Protein AF-X1L939-F1 (afdb_monomer)

Structure (mmCIF, N/CA/C/O backbone):
data_AF-X1L939-F1
#
_entry.id   AF-X1L939-F1
#
loop_
_atom_site.group_PDB
_atom_site.id
_atom_site.type_symbol
_atom_site.label_atom_id
_atom_site.label_alt_id
_atom_site.label_comp_id
_atom_site.label_asym_id
_atom_site.label_entity_id
_atom_site.label_seq_id
_atom_site.pdbx_PDB_ins_code
_atom_site.Cartn_x
_atom_site.Cartn_y
_atom_site.Cartn_z
_atom_site.occupancy
_atom_site.B_iso_or_equiv
_atom_site.auth_seq_id
_atom_site.auth_comp_id
_atom_site.auth_asym_id
_atom_site.auth_atom_id
_atom_site.pdbx_PDB_model_num
ATOM 1 N N . MET A 1 1 ? -13.185 -16.225 -47.184 1.00 46.06 1 MET A N 1
ATOM 2 C CA . MET A 1 1 ? -12.384 -14.984 -47.151 1.00 46.06 1 MET A CA 1
ATOM 3 C C . MET A 1 1 ? -13.337 -13.806 -47.237 1.00 46.06 1 MET A C 1
ATOM 5 O O . MET A 1 1 ? -13.955 -13.623 -48.278 1.00 46.06 1 MET A O 1
ATOM 9 N N . PRO A 1 2 ? -13.532 -13.097 -46.120 1.00 34.38 2 PRO A N 1
ATOM 10 C CA . PRO A 1 2 ? -13.404 -11.645 -46.160 1.00 34.38 2 PRO A CA 1
ATOM 11 C C . PRO A 1 2 ? -12.526 -11.130 -45.012 1.00 34.38 2 PRO A C 1
ATOM 13 O O . PRO A 1 2 ? -12.506 -11.681 -43.914 1.00 34.38 2 PRO A O 1
ATOM 16 N N . CYS A 1 3 ? -11.793 -10.064 -45.309 1.00 39.28 3 CYS A N 1
ATOM 17 C CA . CYS A 1 3 ? -11.045 -9.252 -44.362 1.00 39.28 3 CYS A CA 1
ATOM 18 C C . CYS A 1 3 ? -11.788 -7.920 -44.148 1.00 39.28 3 CYS A C 1
ATOM 20 O O . CYS A 1 3 ? -12.572 -7.517 -45.009 1.00 39.28 3 CYS A O 1
ATOM 22 N N . SER A 1 4 ? -11.414 -7.226 -43.067 1.00 37.22 4 SER A N 1
ATOM 23 C CA . SER A 1 4 ? -11.459 -5.771 -42.824 1.00 37.22 4 SER A CA 1
ATOM 24 C C . SER A 1 4 ? -12.522 -5.195 -41.862 1.00 37.22 4 SER A C 1
ATOM 26 O O . SER A 1 4 ? -13.726 -5.282 -42.072 1.00 37.22 4 SER A O 1
ATOM 28 N N . CYS A 1 5 ? -11.986 -4.503 -40.842 1.00 41.38 5 CYS A N 1
ATOM 29 C CA . CYS A 1 5 ? -12.523 -3.292 -40.203 1.00 41.38 5 CYS A CA 1
ATOM 30 C C . CYS A 1 5 ? -13.564 -3.371 -39.064 1.00 41.38 5 CYS A C 1
ATOM 32 O O . CYS A 1 5 ? -14.595 -2.713 -39.128 1.00 41.38 5 CYS A O 1
ATOM 34 N N . THR A 1 6 ? -13.216 -3.982 -37.925 1.00 38.78 6 THR A N 1
ATOM 35 C CA . THR A 1 6 ? -13.860 -3.671 -36.617 1.00 38.78 6 THR A CA 1
ATOM 36 C C . THR A 1 6 ? -12.880 -3.243 -35.514 1.00 38.78 6 THR A C 1
ATOM 38 O O . THR A 1 6 ? -13.199 -3.275 -34.328 1.00 38.78 6 THR A O 1
ATOM 41 N N . GLN A 1 7 ? -11.680 -2.781 -35.882 1.00 44.94 7 GLN A N 1
ATOM 42 C CA . GLN A 1 7 ? -10.651 -2.372 -34.916 1.00 44.94 7 GLN A CA 1
ATOM 43 C C . GLN A 1 7 ? -10.783 -0.973 -34.259 1.00 44.94 7 GLN A C 1
ATOM 45 O O . GLN A 1 7 ? -10.168 -0.811 -33.212 1.00 44.94 7 GLN A O 1
ATOM 50 N N . PRO A 1 8 ? -11.590 0.021 -34.700 1.00 38.66 8 PRO A N 1
ATOM 51 C CA . PRO A 1 8 ? -11.571 1.333 -34.035 1.00 38.66 8 PRO A CA 1
ATOM 52 C C . PRO A 1 8 ? -12.469 1.449 -32.783 1.00 38.66 8 PRO A C 1
ATOM 54 O O . PRO A 1 8 ? -12.414 2.466 -32.090 1.00 38.66 8 PRO A O 1
ATOM 57 N N . GLU A 1 9 ? -13.299 0.447 -32.463 1.00 34.09 9 GLU A N 1
ATOM 58 C CA . GLU A 1 9 ? -14.243 0.529 -31.329 1.00 34.09 9 GLU A CA 1
ATOM 59 C C . GLU A 1 9 ? -13.738 -0.124 -30.032 1.00 34.09 9 GLU A C 1
ATOM 61 O O . GLU A 1 9 ? -14.150 0.284 -28.944 1.00 34.09 9 GLU A O 1
ATOM 66 N N . ARG A 1 10 ? -12.796 -1.075 -30.108 1.00 37.12 10 ARG A N 1
ATOM 67 C CA . ARG A 1 10 ? -12.182 -1.678 -28.908 1.00 37.12 10 ARG A CA 1
ATOM 68 C C . ARG A 1 10 ? -11.178 -0.737 -28.229 1.00 37.12 10 ARG A C 1
ATOM 70 O O . ARG A 1 10 ? -11.141 -0.689 -27.003 1.00 37.12 10 ARG A O 1
ATOM 77 N N . ASP A 1 11 ? -10.493 0.113 -28.994 1.00 38.97 11 ASP A N 1
ATOM 78 C CA . ASP A 1 11 ? -9.502 1.068 -28.471 1.00 38.97 11 ASP A CA 1
ATOM 79 C C . ASP A 1 11 ? -10.115 2.228 -27.669 1.00 38.97 11 ASP A C 1
ATOM 81 O O . ASP A 1 11 ? -9.468 2.802 -26.788 1.00 38.97 11 ASP A O 1
ATOM 85 N N . LYS A 1 12 ? -11.385 2.577 -27.919 1.00 35.94 12 LYS A N 1
ATOM 86 C CA . LYS A 1 12 ? -12.079 3.643 -27.172 1.00 35.94 12 LYS A CA 1
ATOM 87 C C . LYS A 1 12 ? -12.480 3.216 -25.759 1.00 35.94 12 LYS A C 1
ATOM 89 O O . LYS A 1 12 ? -12.484 4.053 -24.861 1.00 35.94 12 LYS A O 1
ATOM 94 N N . LYS A 1 13 ? -12.779 1.928 -25.551 1.00 36.06 13 LYS A N 1
ATOM 95 C CA . LYS A 1 13 ? -13.226 1.387 -24.254 1.00 36.06 13 LYS A CA 1
ATOM 96 C C . LYS A 1 13 ? -12.061 1.084 -23.306 1.00 36.06 13 LYS A C 1
ATOM 98 O O . LYS A 1 13 ? -12.210 1.209 -22.096 1.00 36.06 13 LYS A O 1
ATOM 103 N N . SER A 1 14 ? -10.889 0.756 -23.848 1.00 41.94 14 SER A N 1
ATOM 104 C CA . SER A 1 14 ? -9.657 0.580 -23.065 1.00 41.94 14 SER A CA 1
ATOM 105 C C . SER A 1 14 ? -9.097 1.921 -22.572 1.00 41.94 14 SER A C 1
ATOM 107 O O . SER A 1 14 ? -8.579 2.010 -21.462 1.00 41.94 14 SER A O 1
ATOM 109 N N . ARG A 1 15 ? -9.277 2.996 -23.356 1.00 38.53 15 ARG A N 1
ATOM 110 C CA . ARG A 1 15 ? -8.876 4.367 -22.988 1.00 38.53 15 ARG A CA 1
ATOM 111 C C . ARG A 1 15 ? -9.723 4.989 -21.874 1.00 38.53 15 ARG A C 1
ATOM 113 O O . ARG A 1 15 ? -9.233 5.876 -21.183 1.00 38.53 15 A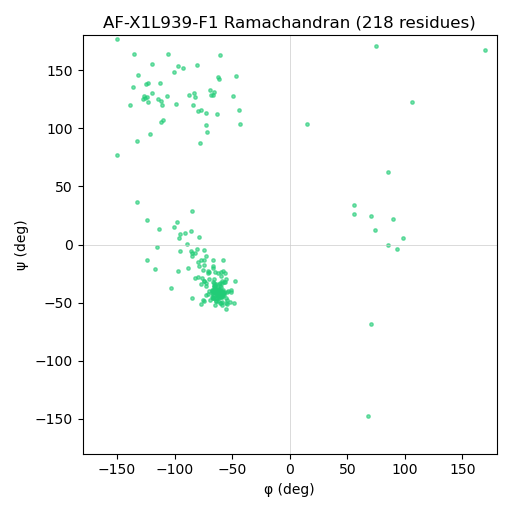RG A O 1
ATOM 120 N N . SER A 1 16 ? -10.961 4.534 -21.665 1.00 34.56 16 SER A N 1
ATOM 121 C CA . SER A 1 16 ? -11.868 5.121 -20.667 1.00 34.56 16 SER A CA 1
ATOM 122 C C . SER A 1 16 ? -11.617 4.659 -19.226 1.00 34.56 16 SER A C 1
ATOM 124 O O . SER A 1 16 ? -12.275 5.156 -18.322 1.00 34.56 16 SER A O 1
ATOM 126 N N . ARG A 1 17 ? -10.677 3.734 -18.979 1.00 40.34 17 ARG A N 1
ATOM 127 C CA . ARG A 1 17 ? -10.285 3.311 -17.615 1.00 40.34 17 ARG A CA 1
ATOM 128 C C . ARG A 1 17 ? -9.056 4.038 -17.057 1.00 40.34 17 ARG A C 1
ATOM 130 O O . ARG A 1 17 ? -8.758 3.890 -15.883 1.00 40.34 17 ARG A O 1
ATOM 137 N N . LEU A 1 18 ? -8.406 4.879 -17.863 1.00 43.16 18 LEU A N 1
ATOM 138 C CA . LEU A 1 18 ? -7.291 5.750 -17.457 1.00 43.16 18 LEU A CA 1
ATOM 139 C C . LEU A 1 18 ? -7.760 7.100 -16.860 1.00 43.16 18 LEU A C 1
ATOM 141 O O . LEU A 1 18 ? -6.964 8.022 -16.711 1.00 43.16 18 LEU A O 1
ATOM 145 N N . GLN A 1 19 ? -9.052 7.251 -16.546 1.00 43.19 19 GLN A N 1
ATOM 146 C CA . GLN A 1 19 ? -9.690 8.522 -16.160 1.00 43.19 19 GLN A CA 1
ATOM 147 C C . GLN A 1 19 ? -9.578 8.902 -14.666 1.00 43.19 19 GLN A C 1
ATOM 149 O O . GLN A 1 19 ? -10.442 9.610 -14.158 1.00 43.19 19 GLN A O 1
ATOM 154 N N . ARG A 1 20 ? -8.534 8.485 -13.942 1.00 46.19 20 ARG A N 1
ATOM 155 C CA . ARG A 1 20 ? -8.393 8.829 -12.511 1.00 46.19 20 ARG A CA 1
ATOM 156 C C . ARG A 1 20 ? -7.016 9.349 -12.090 1.00 46.19 20 ARG A C 1
ATOM 158 O O . ARG A 1 20 ? -6.612 9.121 -10.964 1.00 46.19 20 ARG A O 1
ATOM 165 N N . TYR A 1 21 ? -6.340 10.126 -12.937 1.00 45.47 21 TYR A N 1
ATOM 166 C CA . TYR A 1 21 ? -5.313 11.033 -12.407 1.00 45.47 21 TYR A CA 1
ATOM 167 C C . TYR A 1 21 ? -5.608 12.473 -12.808 1.00 45.47 21 TYR A C 1
ATOM 169 O O . TYR A 1 21 ? -6.011 12.770 -13.937 1.00 45.47 21 TYR A O 1
ATOM 177 N N . SER A 1 22 ? -5.403 13.385 -11.871 1.00 39.94 22 SER A N 1
ATOM 178 C CA . SER A 1 22 ? -5.461 14.819 -12.098 1.00 39.94 22 SER A CA 1
ATOM 179 C C . SER A 1 22 ? -4.233 15.296 -12.883 1.00 39.94 22 SER A C 1
ATOM 181 O O . SER A 1 22 ? -3.148 15.484 -12.348 1.00 39.94 22 SER A O 1
ATOM 183 N N . GLY A 1 23 ? -4.432 15.545 -14.179 1.00 50.28 23 GLY A N 1
ATOM 184 C CA . GLY A 1 23 ? -3.808 16.634 -14.944 1.00 50.28 23 GLY A CA 1
ATOM 185 C C . GLY A 1 23 ? -2.307 16.573 -15.265 1.00 50.28 23 GLY A C 1
ATOM 186 O O . GLY A 1 23 ? -1.954 16.498 -16.438 1.00 50.28 23 GLY A O 1
ATOM 187 N N . LEU A 1 24 ? -1.422 16.688 -14.271 1.00 41.66 24 LEU A N 1
ATOM 188 C CA . LEU A 1 24 ? 0.013 16.970 -14.477 1.00 41.66 24 LEU A CA 1
ATOM 189 C C . LEU A 1 24 ? 0.911 15.733 -14.314 1.00 41.66 24 LEU A C 1
ATOM 191 O O . LEU A 1 24 ? 1.844 15.545 -15.093 1.00 41.66 24 LEU A O 1
ATOM 195 N N . GLU A 1 25 ? 0.590 14.857 -13.367 1.00 54.66 25 GLU A N 1
ATOM 196 C CA . GLU A 1 25 ? 1.369 13.650 -13.056 1.00 54.66 25 GLU A CA 1
ATOM 197 C C . GLU A 1 25 ? 1.211 12.564 -14.133 1.00 54.66 25 GLU A C 1
ATOM 199 O O . GLU A 1 25 ? 2.183 11.947 -14.569 1.00 54.66 25 GLU A O 1
ATOM 204 N N . LEU A 1 26 ? 0.006 12.457 -14.709 1.00 61.91 26 LEU A N 1
ATOM 205 C CA . LEU A 1 26 ? -0.299 11.601 -15.864 1.00 61.91 26 LEU A CA 1
ATOM 206 C C . LEU A 1 26 ? 0.623 11.861 -17.058 1.00 61.91 26 LEU A C 1
ATOM 208 O O . LEU A 1 26 ? 1.011 10.924 -17.749 1.00 61.91 26 LEU A O 1
ATOM 212 N N . GLU A 1 27 ? 0.936 13.122 -17.356 1.00 63.66 27 GLU A N 1
ATOM 213 C CA . GLU A 1 27 ? 1.714 13.472 -18.549 1.00 63.66 27 GLU A CA 1
ATOM 214 C C . GLU A 1 27 ? 3.205 13.165 -18.391 1.00 63.66 27 GLU A C 1
ATOM 216 O O . GLU A 1 27 ? 3.876 12.857 -19.380 1.00 63.66 27 GLU A O 1
ATOM 221 N N . LEU A 1 28 ? 3.725 13.215 -17.162 1.00 69.50 28 LEU A N 1
ATOM 222 C CA . LEU A 1 28 ? 5.089 12.791 -16.855 1.00 69.50 28 LEU A CA 1
ATOM 223 C C . LEU A 1 28 ? 5.189 11.264 -16.859 1.00 69.50 28 LEU A C 1
ATOM 225 O O . LEU A 1 28 ? 6.035 10.718 -17.569 1.00 69.50 28 LEU A O 1
ATOM 229 N N . LEU A 1 29 ? 4.271 10.577 -16.171 1.00 77.31 29 LEU A N 1
ATOM 230 C CA . LEU A 1 29 ? 4.231 9.113 -16.115 1.00 77.31 29 LEU A CA 1
ATOM 231 C C . LEU A 1 29 ? 4.065 8.489 -17.509 1.00 77.31 29 LEU A C 1
ATOM 233 O O . LEU A 1 29 ? 4.764 7.535 -17.840 1.00 77.31 29 LEU A O 1
ATOM 237 N N . LYS A 1 30 ? 3.237 9.068 -18.392 1.00 80.31 30 LYS A N 1
ATOM 238 C CA . LYS A 1 30 ? 3.085 8.614 -19.795 1.00 80.31 30 LYS A CA 1
ATOM 239 C C . LYS A 1 30 ? 4.376 8.664 -20.609 1.00 80.31 30 LYS A C 1
ATOM 241 O O . LYS A 1 30 ? 4.505 7.947 -21.602 1.00 80.31 30 LYS A O 1
ATOM 246 N N . LYS A 1 31 ? 5.301 9.558 -20.254 1.00 86.31 31 LYS A N 1
ATOM 247 C CA . LYS A 1 31 ? 6.566 9.730 -20.974 1.00 86.31 31 LYS A CA 1
ATOM 248 C C . LYS A 1 31 ? 7.658 8.815 -20.440 1.00 86.31 31 LYS A C 1
ATOM 250 O O . LYS A 1 31 ? 8.613 8.581 -21.170 1.00 86.31 31 LYS A O 1
ATOM 255 N N . MET A 1 32 ? 7.543 8.294 -19.222 1.00 91.00 32 MET A N 1
ATOM 256 C CA . MET A 1 32 ? 8.542 7.405 -18.625 1.00 91.00 32 MET A CA 1
ATOM 257 C C . MET A 1 32 ? 8.494 6.022 -19.284 1.00 91.00 32 MET A C 1
ATOM 259 O O . MET A 1 32 ? 7.517 5.287 -19.173 1.00 91.00 32 MET A O 1
ATOM 263 N N . ALA A 1 33 ? 9.548 5.658 -20.005 1.00 91.94 33 ALA A N 1
ATOM 264 C CA . ALA A 1 33 ? 9.650 4.396 -20.727 1.00 91.94 33 ALA A CA 1
ATOM 265 C C . ALA A 1 33 ? 11.022 3.756 -20.497 1.00 91.94 33 ALA A C 1
ATOM 267 O O . ALA A 1 33 ? 11.973 4.420 -20.088 1.00 91.94 33 ALA A O 1
ATOM 268 N N . PHE A 1 34 ? 11.155 2.467 -20.805 1.00 93.62 34 PHE A N 1
ATOM 269 C CA . PHE A 1 34 ? 12.455 1.797 -20.736 1.00 93.62 34 PHE A CA 1
ATOM 270 C C . PHE A 1 34 ? 13.500 2.482 -21.635 1.00 93.62 34 PHE A C 1
ATOM 272 O O . PHE A 1 34 ? 14.631 2.696 -21.209 1.00 93.62 34 PHE A O 1
ATOM 279 N N . ASP A 1 35 ? 13.093 2.935 -22.824 1.00 90.00 35 ASP A N 1
ATOM 280 C CA . ASP A 1 35 ? 13.989 3.544 -23.818 1.00 90.00 35 ASP A CA 1
ATOM 281 C C . ASP A 1 35 ? 14.615 4.875 -23.371 1.00 90.00 35 ASP A C 1
ATOM 283 O O . ASP A 1 35 ? 15.667 5.260 -23.879 1.00 90.00 35 ASP A O 1
ATOM 287 N N . ASN A 1 36 ? 13.980 5.591 -22.438 1.00 90.25 36 ASN A N 1
ATOM 288 C CA . ASN A 1 36 ? 14.475 6.869 -21.919 1.00 90.25 36 ASN A CA 1
ATOM 289 C C . ASN A 1 36 ? 14.892 6.808 -20.444 1.00 90.25 36 ASN A C 1
ATOM 291 O O . ASN A 1 36 ? 15.110 7.850 -19.826 1.00 90.25 36 ASN A O 1
ATOM 295 N N . PHE A 1 37 ? 15.027 5.603 -19.886 1.00 87.62 37 PHE A N 1
ATOM 296 C CA . PHE A 1 37 ? 15.610 5.410 -18.568 1.00 87.62 37 PHE A CA 1
ATOM 297 C C . PHE A 1 37 ? 17.139 5.476 -18.654 1.00 87.62 37 PHE A C 1
ATOM 299 O O . PHE A 1 37 ? 17.783 4.613 -19.258 1.00 87.62 37 PHE A O 1
ATOM 306 N N . ASP A 1 38 ? 17.740 6.489 -18.029 1.00 81.62 38 ASP A N 1
ATOM 307 C CA . ASP A 1 38 ? 19.196 6.590 -17.941 1.00 81.62 38 ASP A CA 1
ATOM 308 C C . ASP A 1 38 ? 19.745 5.649 -16.859 1.00 81.62 38 ASP A C 1
ATOM 310 O O . ASP A 1 38 ? 19.936 6.028 -15.702 1.00 81.62 38 ASP A O 1
ATOM 314 N N . TRP A 1 39 ? 20.019 4.406 -17.254 1.00 72.81 39 TRP A N 1
ATOM 315 C CA . TRP A 1 39 ? 20.731 3.430 -16.425 1.00 72.81 39 TRP A CA 1
ATOM 316 C C . TRP A 1 39 ? 22.259 3.593 -16.477 1.00 72.81 39 TRP A C 1
ATOM 318 O O . TRP A 1 39 ? 22.976 2.934 -15.727 1.00 72.81 39 TRP A O 1
ATOM 328 N N . LYS A 1 40 ? 22.786 4.463 -17.351 1.00 67.25 40 LYS A N 1
ATOM 329 C CA . LYS A 1 40 ? 24.228 4.645 -17.585 1.00 67.25 40 LYS A CA 1
ATOM 330 C C . LYS A 1 40 ? 24.813 5.829 -16.820 1.00 67.25 40 LYS A C 1
ATOM 332 O O . LYS A 1 40 ? 25.902 6.278 -17.179 1.00 67.25 40 LYS A O 1
ATOM 337 N N . ARG A 1 41 ? 24.137 6.316 -15.771 1.00 69.31 41 ARG A N 1
ATOM 338 C CA . ARG A 1 41 ? 24.557 7.468 -14.953 1.00 69.31 41 ARG A CA 1
ATOM 339 C C . ARG A 1 41 ? 26.056 7.406 -14.641 1.00 69.31 41 ARG A C 1
ATOM 341 O O . ARG A 1 41 ? 26.510 6.625 -13.806 1.00 69.31 41 ARG A O 1
ATOM 348 N N . VAL A 1 42 ? 26.829 8.234 -15.345 1.00 60.84 42 VAL A N 1
ATOM 349 C CA . VAL A 1 42 ? 28.301 8.142 -15.384 1.00 60.84 42 VAL A CA 1
ATOM 350 C C . VAL A 1 42 ? 28.930 8.572 -14.052 1.00 60.84 42 VAL A C 1
ATOM 352 O O . VAL A 1 42 ? 30.022 8.126 -13.716 1.00 60.84 42 VAL A O 1
ATOM 355 N N . ASN A 1 43 ? 28.203 9.369 -13.264 1.00 68.94 43 ASN A N 1
ATOM 356 C CA . ASN A 1 43 ? 28.670 9.972 -12.014 1.00 68.94 43 ASN A CA 1
ATOM 357 C C . ASN A 1 43 ? 28.388 9.132 -10.754 1.00 68.94 43 ASN A C 1
ATOM 359 O O . ASN A 1 43 ? 28.560 9.640 -9.650 1.00 68.94 43 ASN A O 1
ATOM 363 N N . LEU A 1 44 ? 27.942 7.878 -10.889 1.00 74.75 44 LEU A N 1
ATOM 364 C CA . LEU A 1 44 ? 27.669 7.005 -9.743 1.00 74.75 44 LEU A CA 1
ATOM 365 C C . LEU A 1 44 ? 28.809 5.999 -9.487 1.00 74.75 44 LEU A C 1
ATOM 367 O O . LEU A 1 44 ? 29.438 5.521 -10.441 1.00 74.75 44 LEU A O 1
ATOM 371 N N . PRO A 1 45 ? 29.050 5.618 -8.217 1.00 79.56 45 PRO A N 1
ATOM 372 C CA . PRO A 1 45 ? 29.904 4.495 -7.849 1.00 79.56 45 PRO A CA 1
ATOM 373 C C . PRO A 1 45 ? 29.612 3.230 -8.680 1.00 79.56 45 PRO A C 1
ATOM 375 O O . PRO A 1 45 ? 28.454 2.971 -9.018 1.00 79.56 45 PRO A O 1
ATOM 378 N N . PRO A 1 46 ? 30.628 2.406 -9.011 1.00 80.12 46 PRO A N 1
ATOM 379 C CA . PRO A 1 46 ? 30.451 1.188 -9.809 1.00 80.12 46 PRO A CA 1
ATOM 380 C C . PRO A 1 46 ? 29.348 0.249 -9.302 1.00 80.12 46 PRO A C 1
ATOM 382 O O . PRO A 1 46 ? 28.570 -0.249 -10.108 1.00 80.12 46 PRO A O 1
ATOM 385 N N . GLU A 1 47 ? 29.241 0.070 -7.987 1.00 80.94 47 GLU A N 1
ATOM 386 C CA . GLU A 1 47 ? 28.222 -0.771 -7.349 1.00 80.94 47 GLU A CA 1
ATOM 387 C C . GLU A 1 47 ? 26.799 -0.244 -7.585 1.00 80.94 47 GLU A C 1
ATOM 389 O O . GLU A 1 47 ? 25.917 -0.984 -8.012 1.00 80.94 47 GLU A O 1
ATOM 394 N N . GLN A 1 48 ? 26.584 1.064 -7.417 1.00 78.44 48 GLN A N 1
ATOM 395 C CA . GLN A 1 48 ? 25.285 1.690 -7.674 1.00 78.44 48 GLN A CA 1
ATOM 396 C C . GLN A 1 48 ? 24.886 1.600 -9.153 1.00 78.44 48 GLN A C 1
ATOM 398 O O . GLN A 1 48 ? 23.708 1.433 -9.465 1.00 78.44 48 GLN A O 1
ATOM 403 N N . ARG A 1 49 ? 25.856 1.666 -10.075 1.00 80.50 49 ARG A N 1
ATOM 404 C CA . ARG A 1 49 ? 25.594 1.488 -11.513 1.00 80.50 49 ARG A CA 1
ATOM 405 C C . ARG A 1 49 ? 25.147 0.068 -11.846 1.00 80.50 49 ARG A C 1
ATOM 407 O O . ARG A 1 49 ? 24.208 -0.088 -12.624 1.00 80.50 49 ARG A O 1
ATOM 414 N N . GLU A 1 50 ? 25.781 -0.948 -11.262 1.00 84.62 50 GLU A N 1
ATOM 415 C CA . GLU A 1 50 ? 25.354 -2.336 -11.477 1.00 84.62 50 GLU A CA 1
ATOM 416 C C . GLU A 1 50 ? 23.971 -2.586 -10.862 1.00 84.62 50 GLU A C 1
ATOM 418 O O . GLU A 1 50 ? 23.121 -3.179 -11.520 1.00 84.62 50 GLU A O 1
ATOM 423 N N . ASN A 1 51 ? 23.686 -2.024 -9.681 1.00 86.19 51 ASN A N 1
ATOM 424 C CA . ASN A 1 51 ? 22.361 -2.110 -9.058 1.00 86.19 51 ASN A CA 1
ATOM 425 C C . ASN A 1 51 ? 21.257 -1.495 -9.935 1.00 86.19 51 ASN A C 1
ATOM 427 O O . ASN A 1 51 ? 20.203 -2.101 -10.111 1.00 86.19 51 ASN A O 1
ATOM 431 N N . ILE A 1 52 ? 21.488 -0.317 -10.528 1.00 87.38 52 ILE A N 1
ATOM 432 C CA . ILE A 1 52 ? 20.513 0.334 -11.424 1.00 87.38 52 ILE A CA 1
ATOM 433 C C . ILE A 1 52 ? 20.297 -0.485 -12.700 1.00 87.38 52 ILE A C 1
ATOM 435 O O . ILE A 1 52 ? 19.168 -0.621 -13.175 1.00 87.38 52 ILE A O 1
ATOM 439 N N . LYS A 1 53 ? 21.372 -1.037 -13.263 1.00 88.25 53 LYS A N 1
ATOM 440 C CA . LYS A 1 53 ? 21.309 -1.895 -14.448 1.00 88.25 53 LYS A CA 1
ATOM 441 C C . LYS A 1 53 ? 20.531 -3.182 -14.167 1.00 88.25 53 LYS A C 1
ATOM 443 O O . LYS A 1 53 ? 19.715 -3.586 -14.995 1.00 88.25 53 LYS A O 1
ATOM 448 N N . GLU A 1 54 ? 20.739 -3.794 -13.005 1.00 90.75 54 GLU A N 1
ATOM 449 C CA . GLU A 1 54 ? 20.015 -5.000 -12.612 1.00 90.75 54 GLU A CA 1
ATOM 450 C C . GLU A 1 54 ? 18.543 -4.695 -12.308 1.00 90.75 54 GLU A C 1
ATOM 452 O O . GLU A 1 54 ? 17.664 -5.414 -12.779 1.00 90.75 54 GLU A O 1
ATOM 457 N N . ALA A 1 55 ? 18.244 -3.568 -11.649 1.00 92.50 55 ALA A N 1
ATOM 458 C CA . ALA A 1 55 ? 16.874 -3.090 -11.459 1.00 92.50 55 ALA A CA 1
ATOM 459 C C . ALA A 1 55 ? 16.153 -2.857 -12.798 1.00 92.50 55 ALA A C 1
ATOM 461 O O . ALA A 1 55 ? 15.014 -3.289 -12.966 1.00 92.50 55 ALA A O 1
ATOM 462 N N . TYR A 1 56 ? 16.824 -2.240 -13.778 1.00 93.88 56 TYR A N 1
ATOM 463 C CA . TYR A 1 56 ? 16.295 -2.075 -15.135 1.00 93.88 56 TYR A CA 1
ATOM 464 C C . TYR A 1 56 ? 16.002 -3.425 -15.803 1.00 93.88 56 TYR A C 1
ATOM 466 O O . TYR A 1 56 ? 14.938 -3.605 -16.396 1.00 93.88 56 TYR A O 1
ATOM 474 N N . ARG A 1 57 ? 16.930 -4.386 -15.701 1.00 94.25 57 ARG A N 1
ATOM 475 C CA . ARG A 1 57 ? 16.762 -5.724 -16.281 1.00 94.25 57 ARG A CA 1
ATOM 476 C C . ARG A 1 57 ? 15.569 -6.451 -15.664 1.00 94.25 57 ARG A C 1
ATOM 478 O O . ARG A 1 57 ? 14.721 -6.940 -16.403 1.00 94.25 57 ARG A O 1
ATOM 485 N N . LEU A 1 58 ? 15.481 -6.467 -14.334 1.00 95.69 58 LEU A N 1
ATOM 486 C CA . LEU A 1 58 ? 14.372 -7.074 -13.596 1.00 95.69 58 LEU A CA 1
ATOM 487 C C . LEU A 1 58 ? 13.034 -6.421 -13.948 1.00 95.69 58 LEU A C 1
ATOM 489 O O . LEU A 1 58 ? 12.058 -7.127 -14.183 1.00 95.69 58 LEU A O 1
ATOM 493 N N . ALA A 1 59 ? 12.997 -5.092 -14.051 1.00 96.25 59 ALA A N 1
ATOM 494 C CA . ALA A 1 59 ? 11.807 -4.353 -14.456 1.00 96.25 59 ALA A CA 1
ATOM 495 C C . ALA A 1 59 ? 11.344 -4.736 -15.870 1.00 96.25 59 ALA A C 1
ATOM 497 O O . ALA A 1 59 ? 10.161 -4.983 -16.093 1.00 96.25 59 ALA A O 1
ATOM 498 N N . LEU A 1 60 ? 12.274 -4.816 -16.826 1.00 95.88 60 LEU A N 1
ATOM 499 C CA . LEU A 1 60 ? 11.964 -5.181 -18.206 1.00 95.88 60 LEU A CA 1
ATOM 500 C C . LEU A 1 60 ? 11.504 -6.640 -18.327 1.00 95.88 60 LEU A C 1
ATOM 502 O O . LEU A 1 60 ? 10.570 -6.932 -19.074 1.00 95.88 60 LEU A O 1
ATOM 506 N N . ASP A 1 61 ? 12.154 -7.555 -17.611 1.00 96.62 61 ASP A N 1
ATOM 507 C CA . ASP A 1 61 ? 11.781 -8.970 -17.597 1.00 96.62 61 ASP A CA 1
ATOM 508 C C . ASP A 1 61 ? 10.402 -9.166 -16.943 1.00 96.62 61 ASP A C 1
ATOM 510 O O . ASP A 1 61 ? 9.566 -9.890 -17.487 1.00 96.62 61 ASP A O 1
ATOM 514 N N . PHE A 1 62 ? 10.114 -8.444 -15.855 1.00 97.38 62 P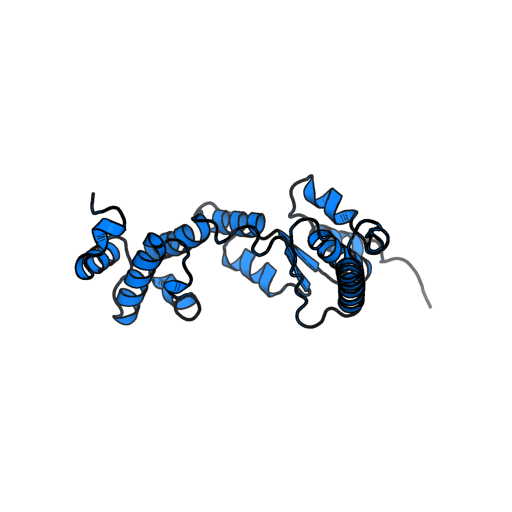HE A N 1
ATOM 515 C CA . PHE A 1 62 ? 8.793 -8.424 -15.226 1.00 97.38 62 PHE A CA 1
ATOM 516 C C . PHE A 1 62 ? 7.718 -7.850 -16.157 1.00 97.38 62 PHE A C 1
ATOM 518 O O . PHE A 1 62 ? 6.656 -8.443 -16.296 1.00 97.38 62 PHE A O 1
ATOM 525 N N . ALA A 1 63 ? 7.986 -6.746 -16.862 1.00 96.19 63 ALA A N 1
ATOM 526 C CA . ALA A 1 63 ? 7.016 -6.139 -17.778 1.00 96.19 63 ALA A CA 1
ATOM 527 C C . ALA A 1 63 ? 6.593 -7.077 -18.926 1.00 96.19 63 ALA A C 1
ATOM 529 O O . ALA A 1 63 ? 5.442 -7.045 -19.362 1.00 96.19 63 ALA A O 1
ATOM 530 N N . LYS A 1 64 ? 7.507 -7.937 -19.400 1.00 95.94 64 LYS A N 1
ATOM 531 C CA . LYS A 1 64 ? 7.223 -8.958 -20.427 1.00 95.94 64 LYS A CA 1
ATOM 532 C C . LYS A 1 64 ? 6.325 -10.086 -19.921 1.00 95.94 64 LYS A C 1
ATOM 534 O O . LYS A 1 64 ? 5.624 -10.704 -20.717 1.00 95.94 64 LYS A O 1
ATOM 539 N N . SER A 1 65 ? 6.382 -10.392 -18.627 1.00 94.81 65 SER A N 1
ATOM 540 C CA . SER A 1 65 ? 5.619 -11.474 -18.003 1.00 94.81 65 SER A CA 1
ATOM 541 C C . SER A 1 65 ? 5.306 -11.123 -16.542 1.00 94.81 65 SER A C 1
ATOM 543 O O . SER A 1 65 ? 5.958 -11.660 -15.640 1.00 94.81 65 SER A O 1
ATOM 545 N N . PRO A 1 66 ? 4.322 -10.237 -16.291 1.00 92.75 66 PRO A N 1
ATOM 546 C CA . PRO A 1 66 ? 4.030 -9.728 -1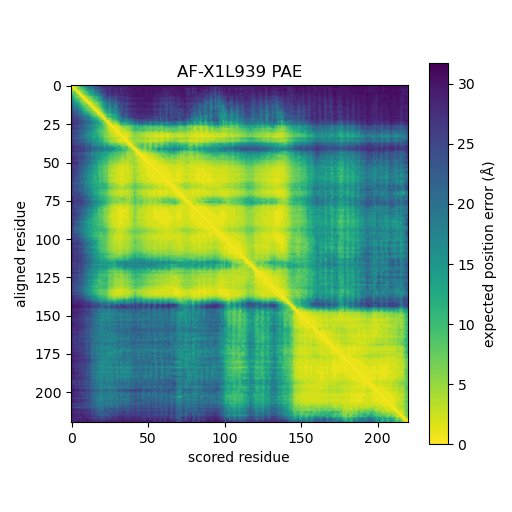4.954 1.00 92.75 66 PRO A CA 1
ATOM 547 C C . PRO A 1 66 ? 3.389 -10.832 -14.114 1.00 92.75 66 PRO A C 1
ATOM 549 O O . PRO A 1 66 ? 2.200 -11.122 -14.228 1.00 92.75 66 PRO A O 1
ATOM 552 N N . GLN A 1 67 ? 4.212 -11.505 -13.316 1.00 88.94 67 GLN A N 1
ATOM 553 C CA . GLN A 1 67 ? 3.819 -12.612 -12.453 1.00 88.94 67 GLN A CA 1
ATOM 554 C C . GLN A 1 67 ? 4.471 -12.436 -11.085 1.00 88.94 67 GLN A C 1
ATOM 556 O O . GLN A 1 67 ? 5.665 -12.153 -10.988 1.00 88.94 67 GLN A O 1
ATOM 561 N N . GLY A 1 68 ? 3.688 -12.643 -10.027 1.00 91.31 68 GLY A N 1
ATOM 562 C CA . GLY A 1 68 ? 4.153 -12.455 -8.656 1.00 91.31 68 GLY A CA 1
ATOM 563 C C . GLY A 1 68 ? 4.443 -10.989 -8.321 1.00 91.31 68 GLY A C 1
ATOM 564 O O . GLY A 1 68 ? 3.776 -10.084 -8.816 1.00 91.31 68 GLY A O 1
ATOM 565 N N . TRP A 1 69 ? 5.430 -10.775 -7.451 1.00 93.31 69 TRP A N 1
ATOM 566 C CA . TRP A 1 69 ? 5.760 -9.468 -6.883 1.00 93.31 69 TRP A CA 1
ATOM 567 C C . TRP A 1 69 ? 7.120 -8.978 -7.379 1.00 93.31 69 TRP A C 1
ATOM 569 O O . TRP A 1 69 ? 8.084 -9.743 -7.416 1.00 93.31 69 TRP A O 1
ATOM 579 N N . LEU A 1 70 ? 7.205 -7.684 -7.683 1.00 93.00 70 LEU A N 1
ATOM 580 C CA . LEU A 1 70 ? 8.457 -6.961 -7.881 1.00 93.00 70 LEU A CA 1
ATOM 581 C C . LEU A 1 70 ? 8.447 -5.734 -6.971 1.00 93.00 70 LEU A C 1
ATOM 583 O O . LEU A 1 70 ? 7.501 -4.953 -6.997 1.00 93.00 70 LEU A O 1
ATOM 587 N N . VAL A 1 71 ? 9.499 -5.573 -6.172 1.00 92.00 71 VAL A N 1
ATOM 588 C CA . VAL A 1 71 ? 9.626 -4.471 -5.213 1.00 92.00 71 VAL A CA 1
ATOM 589 C C . VAL A 1 71 ? 10.916 -3.714 -5.500 1.00 92.00 71 VAL A C 1
ATOM 591 O O . VAL A 1 71 ? 11.990 -4.314 -5.553 1.00 92.00 71 VAL A O 1
ATOM 594 N N . PHE A 1 72 ? 10.816 -2.395 -5.669 1.00 88.94 72 PHE A N 1
ATOM 595 C CA . PHE A 1 72 ? 11.974 -1.510 -5.771 1.00 88.94 72 PHE A CA 1
ATOM 596 C C . PHE A 1 72 ? 12.245 -0.850 -4.420 1.00 88.94 72 PHE A C 1
ATOM 598 O O . PHE A 1 72 ? 11.404 -0.122 -3.904 1.00 88.94 72 PHE A O 1
ATOM 605 N N . ILE A 1 73 ? 13.441 -1.066 -3.872 1.00 85.06 73 ILE A N 1
ATOM 606 C CA . ILE A 1 73 ? 13.894 -0.452 -2.618 1.00 85.06 73 ILE A CA 1
ATOM 607 C C . ILE A 1 73 ? 15.137 0.380 -2.922 1.00 85.06 73 ILE A C 1
ATOM 609 O O . ILE A 1 73 ? 16.066 -0.094 -3.573 1.00 85.06 73 ILE A O 1
ATOM 613 N N . GLY A 1 74 ? 15.150 1.629 -2.469 1.00 81.38 74 GLY A N 1
ATOM 614 C CA . GLY A 1 74 ? 16.282 2.532 -2.653 1.00 81.38 74 GLY A CA 1
ATOM 615 C C . GLY A 1 74 ? 15.938 3.963 -2.269 1.00 81.38 74 GLY A C 1
ATOM 616 O O . GLY A 1 74 ? 14.765 4.305 -2.104 1.00 81.38 74 GLY A O 1
ATOM 617 N N . GLU A 1 75 ? 16.958 4.806 -2.159 1.00 78.69 75 GLU A N 1
ATOM 618 C CA . GLU A 1 75 ? 16.812 6.228 -1.842 1.00 78.69 75 GLU A CA 1
ATOM 619 C C . GLU A 1 75 ? 15.970 6.974 -2.899 1.00 78.69 75 GLU A C 1
ATOM 621 O O . GLU A 1 75 ? 15.706 6.493 -4.016 1.00 78.69 75 GLU A O 1
ATOM 626 N N . THR A 1 76 ? 15.479 8.158 -2.544 1.00 76.88 76 THR A N 1
ATOM 627 C CA . THR A 1 76 ? 14.764 9.035 -3.477 1.00 76.88 76 THR A CA 1
ATOM 628 C C . THR A 1 76 ? 15.691 9.431 -4.638 1.00 76.88 76 THR A C 1
ATOM 630 O O . THR A 1 76 ? 16.895 9.614 -4.473 1.00 76.88 76 THR A O 1
ATOM 633 N N . GLY A 1 77 ? 15.153 9.517 -5.859 1.00 75.00 77 GLY A N 1
ATOM 634 C CA . GLY A 1 77 ? 15.934 9.886 -7.052 1.00 75.00 77 GLY A CA 1
ATOM 635 C C . GLY A 1 77 ? 16.678 8.738 -7.764 1.00 75.00 77 GLY A C 1
ATOM 636 O O . GLY A 1 77 ? 17.284 8.962 -8.820 1.00 75.00 77 GLY A O 1
ATOM 637 N N . CYS A 1 78 ? 16.583 7.495 -7.275 1.00 79.31 78 CYS A N 1
ATOM 638 C CA . CYS A 1 78 ? 17.136 6.305 -7.948 1.00 79.31 78 CYS A CA 1
ATOM 639 C C . CYS A 1 78 ? 16.328 5.830 -9.174 1.00 79.31 78 CYS A C 1
ATOM 641 O O . CYS A 1 78 ? 16.766 4.925 -9.878 1.00 79.31 78 CYS A O 1
ATOM 643 N N . GLY A 1 79 ? 15.172 6.446 -9.460 1.00 87.25 79 GLY A N 1
ATOM 644 C CA . GLY A 1 79 ? 14.355 6.133 -10.639 1.00 87.25 79 GLY A CA 1
ATOM 645 C C . GLY A 1 79 ? 13.310 5.029 -10.440 1.00 87.25 79 GLY A C 1
ATOM 646 O O . GLY A 1 79 ? 12.869 4.447 -11.425 1.00 87.25 79 GLY A O 1
ATOM 647 N N . LYS A 1 80 ? 12.899 4.761 -9.191 1.00 90.56 80 LYS A N 1
ATOM 648 C CA . LYS A 1 80 ? 11.861 3.773 -8.838 1.00 90.56 80 LYS A CA 1
ATOM 649 C C . LYS A 1 80 ? 10.542 4.044 -9.578 1.00 90.56 80 LYS A C 1
ATOM 651 O O . LYS A 1 80 ? 10.120 3.209 -10.372 1.00 90.56 80 LYS A O 1
ATOM 656 N N . THR A 1 81 ? 10.001 5.256 -9.433 1.00 90.38 81 THR A N 1
ATOM 657 C CA . THR A 1 81 ? 8.812 5.750 -10.149 1.00 90.38 81 THR A CA 1
ATOM 658 C C . THR A 1 81 ? 8.944 5.620 -11.663 1.00 90.38 81 THR A C 1
ATOM 660 O O . THR A 1 81 ? 8.013 5.199 -12.343 1.00 90.38 81 THR A O 1
ATOM 663 N N . HIS A 1 82 ? 10.130 5.902 -12.219 1.00 92.25 82 HIS A N 1
ATOM 664 C CA . HIS A 1 82 ? 10.359 5.744 -13.658 1.00 92.25 82 HIS A CA 1
ATOM 665 C C . HIS A 1 82 ? 10.245 4.282 -14.076 1.00 92.25 82 HIS A C 1
ATOM 667 O O . HIS A 1 82 ? 9.548 3.990 -15.043 1.00 92.25 82 HIS A O 1
ATOM 673 N N . LEU A 1 83 ? 10.909 3.359 -13.374 1.00 93.69 83 LEU A N 1
ATOM 674 C CA . LEU A 1 83 ? 10.825 1.931 -13.688 1.00 93.69 83 LEU A CA 1
ATOM 675 C C . LEU A 1 83 ? 9.392 1.406 -13.526 1.00 93.69 83 LEU A C 1
ATOM 677 O O . LEU A 1 83 ? 8.918 0.681 -14.398 1.00 93.69 83 LEU A O 1
ATOM 681 N N . ALA A 1 84 ? 8.682 1.826 -12.478 1.00 93.56 84 ALA A N 1
ATOM 682 C CA . ALA A 1 84 ? 7.273 1.507 -12.269 1.00 93.56 84 ALA A CA 1
ATOM 683 C C . ALA A 1 84 ? 6.399 1.999 -13.441 1.00 93.56 84 ALA A C 1
ATOM 685 O O . ALA A 1 84 ? 5.652 1.224 -14.042 1.00 93.56 84 ALA A O 1
ATOM 686 N N . ALA A 1 85 ? 6.549 3.262 -13.845 1.00 93.44 85 ALA A N 1
ATOM 687 C CA . ALA A 1 85 ? 5.826 3.837 -14.977 1.00 93.44 85 ALA A CA 1
ATOM 688 C C . ALA A 1 85 ? 6.209 3.180 -16.315 1.00 93.44 85 ALA A C 1
ATOM 690 O O . ALA A 1 85 ? 5.353 2.959 -17.171 1.00 93.44 85 ALA A O 1
ATOM 691 N N . ALA A 1 86 ? 7.477 2.803 -16.494 1.00 95.00 86 ALA A N 1
ATOM 692 C CA . ALA A 1 86 ? 7.951 2.098 -17.680 1.00 95.00 86 ALA A CA 1
ATOM 693 C C . ALA A 1 86 ? 7.326 0.700 -17.806 1.00 95.00 86 ALA A C 1
ATOM 695 O O . ALA A 1 86 ? 6.909 0.333 -18.908 1.00 95.00 86 ALA A O 1
ATOM 696 N N . ILE A 1 87 ? 7.196 -0.041 -16.697 1.00 95.44 87 ILE A N 1
ATOM 697 C CA . ILE A 1 87 ? 6.450 -1.308 -16.644 1.00 95.44 87 ILE A CA 1
ATOM 698 C C . ILE A 1 87 ? 4.995 -1.063 -17.052 1.00 95.44 87 ILE A C 1
ATOM 700 O O . ILE A 1 87 ? 4.502 -1.719 -17.970 1.00 95.44 87 ILE A O 1
ATOM 704 N N . ALA A 1 88 ? 4.331 -0.083 -16.429 1.00 93.75 88 ALA A N 1
ATOM 705 C CA . ALA A 1 88 ? 2.938 0.245 -16.723 1.00 93.75 88 ALA A CA 1
ATOM 706 C C . ALA A 1 88 ? 2.726 0.538 -18.214 1.00 93.75 88 ALA A C 1
ATOM 708 O O . ALA A 1 88 ? 1.868 -0.057 -18.865 1.00 93.75 88 ALA A O 1
ATOM 709 N N . ASN A 1 89 ? 3.556 1.417 -18.776 1.00 93.06 89 ASN A N 1
ATOM 710 C CA . ASN A 1 89 ? 3.482 1.822 -20.173 1.00 93.06 89 ASN A CA 1
ATOM 711 C C . ASN A 1 89 ? 3.795 0.671 -21.135 1.00 93.06 89 ASN A C 1
ATOM 713 O O . ASN A 1 89 ? 3.191 0.600 -22.204 1.00 93.06 89 ASN A O 1
ATOM 717 N N . TYR A 1 90 ? 4.720 -0.225 -20.783 1.00 94.88 90 TYR A N 1
ATOM 718 C CA . TYR A 1 90 ? 5.001 -1.423 -21.572 1.00 94.88 90 TYR A CA 1
ATOM 719 C C . TYR A 1 90 ? 3.786 -2.361 -21.599 1.00 94.88 90 TYR A C 1
ATOM 721 O O . TYR A 1 90 ? 3.294 -2.696 -22.673 1.00 94.88 90 TYR A O 1
ATOM 729 N N . CYS A 1 91 ? 3.237 -2.711 -20.434 1.00 91.69 91 CYS A N 1
ATOM 730 C CA . CYS A 1 91 ? 2.079 -3.600 -20.336 1.00 91.69 91 CYS A CA 1
ATOM 731 C C . CYS A 1 91 ? 0.837 -3.011 -21.031 1.00 91.69 91 CYS A C 1
ATOM 733 O O . CYS A 1 91 ? 0.155 -3.719 -21.772 1.00 91.69 91 CYS A O 1
ATOM 735 N N . LEU A 1 92 ? 0.584 -1.704 -20.880 1.00 89.19 92 LEU A N 1
ATOM 736 C CA . LEU A 1 92 ? -0.508 -1.016 -21.577 1.00 89.19 92 LEU A CA 1
ATOM 737 C C . LEU A 1 92 ? -0.352 -1.066 -23.106 1.00 89.19 92 LEU A C 1
ATOM 739 O O . LEU A 1 92 ? -1.351 -1.228 -23.810 1.00 89.19 92 LEU A O 1
ATOM 743 N N . LYS A 1 93 ? 0.877 -0.949 -23.633 1.00 90.62 93 LYS A N 1
ATOM 744 C CA . LYS A 1 93 ? 1.157 -1.091 -25.076 1.00 90.62 93 LYS A CA 1
ATOM 745 C C . LYS A 1 93 ? 0.887 -2.508 -25.584 1.00 90.62 93 LYS A C 1
ATOM 747 O O . LYS A 1 93 ? 0.365 -2.653 -26.684 1.00 90.62 93 LYS A O 1
ATOM 752 N N . GLU A 1 94 ? 1.157 -3.522 -24.766 1.00 91.38 94 GLU A N 1
ATOM 753 C CA . GLU A 1 94 ? 0.842 -4.932 -25.047 1.00 91.38 94 GLU A CA 1
ATOM 754 C C . GLU A 1 94 ? -0.645 -5.283 -24.808 1.00 91.38 94 GLU A C 1
ATOM 756 O O . GLU A 1 94 ? -1.048 -6.445 -24.878 1.00 91.38 94 GLU A O 1
ATOM 761 N N . GLY A 1 95 ? -1.492 -4.287 -24.515 1.00 86.38 95 GLY A N 1
ATOM 762 C CA . GLY A 1 95 ? -2.927 -4.472 -24.291 1.00 86.38 95 GLY A CA 1
ATOM 763 C C . GLY A 1 95 ? -3.279 -5.117 -22.947 1.00 86.38 95 GLY A C 1
ATOM 764 O O . GLY A 1 95 ? -4.428 -5.518 -22.750 1.00 86.38 95 GLY A O 1
ATOM 765 N N . GLN A 1 96 ? -2.324 -5.211 -22.021 1.00 85.81 96 GLN A N 1
ATOM 766 C CA . GLN A 1 96 ? -2.556 -5.694 -20.663 1.00 85.81 96 GLN A CA 1
ATOM 767 C C . GLN A 1 96 ? -3.106 -4.550 -19.793 1.00 85.81 96 GLN A C 1
ATOM 769 O O . GLN A 1 96 ? -2.502 -3.475 -19.744 1.00 85.81 96 GLN A O 1
ATOM 774 N N . PRO A 1 97 ? -4.247 -4.734 -19.104 1.00 84.94 97 PRO A N 1
ATOM 775 C CA . PRO A 1 97 ? -4.769 -3.728 -18.188 1.00 84.94 97 PRO A CA 1
ATOM 776 C C . PRO A 1 97 ? -3.834 -3.535 -16.992 1.00 84.94 97 PRO A C 1
ATOM 778 O O . PRO A 1 97 ? -3.468 -4.502 -16.327 1.00 84.94 97 PRO A O 1
ATOM 781 N N . VAL A 1 98 ? -3.513 -2.280 -16.690 1.00 87.12 98 VAL A N 1
ATOM 782 C CA . VAL A 1 98 ? -2.694 -1.894 -15.536 1.00 87.12 98 VAL A CA 1
ATOM 783 C C . VAL A 1 98 ? -3.461 -0.881 -14.703 1.00 87.12 98 VAL A C 1
ATOM 785 O O . VAL A 1 98 ? -4.085 0.028 -15.256 1.00 87.12 98 VAL A O 1
ATOM 788 N N . LYS A 1 99 ? -3.396 -1.030 -13.381 1.00 87.25 99 LYS A N 1
ATOM 789 C CA . LYS A 1 99 ? -3.816 -0.018 -12.418 1.00 87.25 99 LYS A CA 1
ATOM 790 C C . LYS A 1 99 ? -2.569 0.512 -11.716 1.00 87.25 99 LYS A C 1
ATOM 792 O O . LYS A 1 99 ? -1.820 -0.264 -11.136 1.00 87.25 99 LYS A O 1
ATOM 797 N N . PHE A 1 100 ? -2.320 1.809 -11.832 1.00 88.56 100 PHE A N 1
ATOM 798 C CA . PHE A 1 100 ? -1.181 2.472 -11.201 1.00 88.56 100 PHE A CA 1
ATOM 799 C C . PHE A 1 100 ? -1.728 3.405 -10.121 1.00 88.56 100 PHE A C 1
ATOM 801 O O . PHE A 1 100 ? -2.574 4.240 -10.406 1.00 88.56 100 PHE A O 1
ATOM 808 N N . GLU A 1 101 ? -1.305 3.261 -8.882 1.00 85.56 101 GLU A N 1
ATOM 809 C CA . GLU A 1 101 ? -1.788 4.072 -7.770 1.00 85.56 101 GLU A CA 1
ATOM 810 C C . GLU A 1 101 ? -0.587 4.745 -7.120 1.00 85.56 101 GLU A C 1
ATOM 812 O O . GLU A 1 101 ? 0.351 4.072 -6.691 1.00 85.56 101 GLU A O 1
ATOM 817 N N . VAL A 1 102 ? -0.620 6.074 -7.064 1.00 84.50 102 VAL A N 1
ATOM 818 C CA . VAL A 1 102 ? 0.271 6.841 -6.193 1.00 84.50 102 VAL A CA 1
ATOM 819 C C . VAL A 1 102 ? -0.319 6.715 -4.797 1.00 84.50 102 VAL A C 1
ATOM 821 O O . VAL A 1 102 ? -1.466 7.098 -4.565 1.00 84.50 102 VAL A O 1
ATOM 824 N N . VAL A 1 103 ? 0.416 6.082 -3.886 1.00 82.56 103 VAL A N 1
ATOM 825 C CA . VAL A 1 103 ? -0.144 5.615 -2.611 1.00 82.56 103 VAL A CA 1
ATOM 826 C C . VAL A 1 103 ? -0.753 6.754 -1.780 1.00 82.56 103 VAL A C 1
ATOM 828 O O . VAL A 1 103 ? -1.880 6.569 -1.317 1.00 82.56 103 VAL A O 1
ATOM 831 N N . PRO A 1 104 ? -0.109 7.928 -1.618 1.00 74.94 104 PRO A N 1
ATOM 832 C CA . PRO A 1 104 ? -0.725 9.064 -0.929 1.00 74.94 104 PRO A CA 1
ATOM 833 C C . PRO A 1 104 ? -2.092 9.473 -1.504 1.00 74.94 104 PRO A C 1
ATOM 835 O O . PRO A 1 104 ? -3.077 9.511 -0.766 1.00 74.94 104 PRO A O 1
ATOM 838 N N . ASP A 1 105 ? -2.181 9.678 -2.820 1.00 77.19 105 ASP A N 1
ATOM 839 C CA . ASP A 1 105 ? -3.421 10.081 -3.500 1.00 77.19 105 ASP A CA 1
ATOM 840 C C . ASP A 1 105 ? -4.518 9.020 -3.369 1.00 77.19 105 ASP A C 1
ATOM 842 O O . ASP A 1 105 ? -5.695 9.327 -3.171 1.00 77.19 105 ASP A O 1
ATOM 846 N N . PHE A 1 106 ? -4.139 7.745 -3.461 1.00 77.31 106 PHE A N 1
ATOM 847 C CA . PHE A 1 106 ? -5.066 6.635 -3.294 1.00 77.31 106 PHE A CA 1
ATOM 848 C C . PHE A 1 106 ? -5.675 6.611 -1.886 1.00 77.31 106 PHE A C 1
ATOM 850 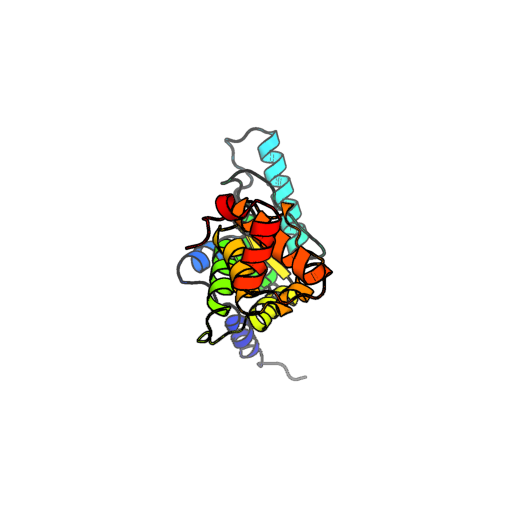O O . PHE A 1 106 ? -6.887 6.426 -1.734 1.00 77.31 106 PHE A O 1
ATOM 857 N N . LEU A 1 107 ? -4.860 6.840 -0.853 1.00 75.25 107 LEU A N 1
ATOM 858 C CA . LEU A 1 107 ? -5.333 6.935 0.528 1.00 75.25 107 LEU A CA 1
ATOM 859 C C . LEU A 1 107 ? -6.242 8.159 0.737 1.00 75.25 107 LEU A C 1
ATOM 861 O O . LEU A 1 107 ? -7.267 8.047 1.417 1.00 75.25 107 LEU A O 1
ATOM 865 N N . ASP A 1 108 ? -5.931 9.294 0.107 1.00 72.62 108 ASP A N 1
ATOM 866 C CA . ASP A 1 108 ? -6.790 10.486 0.109 1.00 72.62 108 ASP A CA 1
ATOM 867 C C . ASP A 1 108 ? -8.118 10.253 -0.629 1.00 72.62 108 ASP A C 1
ATOM 869 O O . ASP A 1 108 ? -9.168 10.760 -0.233 1.00 72.62 108 ASP A O 1
ATOM 873 N N . HIS A 1 109 ? -8.136 9.433 -1.675 1.00 71.06 109 HIS A N 1
ATOM 874 C CA . HIS A 1 109 ? -9.387 9.032 -2.311 1.00 71.06 109 HIS A CA 1
ATOM 875 C C . HIS A 1 109 ? -10.199 8.083 -1.430 1.00 71.06 109 HIS A C 1
ATOM 877 O O . HIS A 1 109 ? -11.408 8.281 -1.292 1.00 71.06 109 HIS A O 1
ATOM 883 N N . LEU A 1 110 ? -9.559 7.103 -0.782 1.00 68.94 110 LEU A N 1
ATOM 884 C CA . LEU A 1 110 ? -10.227 6.242 0.196 1.00 68.94 110 LEU A CA 1
ATOM 885 C C . LEU A 1 110 ? -10.856 7.076 1.316 1.00 68.94 110 LEU A C 1
ATOM 887 O O . LEU A 1 110 ? -12.007 6.828 1.672 1.00 68.94 110 LEU A O 1
ATOM 891 N N . ARG A 1 111 ? -10.171 8.123 1.793 1.00 66.44 111 ARG A N 1
ATOM 892 C CA . ARG A 1 111 ? -10.715 9.084 2.765 1.00 66.44 111 ARG A CA 1
ATOM 893 C C . ARG A 1 111 ? -12.060 9.659 2.349 1.00 66.44 111 ARG A C 1
ATOM 895 O O . ARG A 1 111 ? -12.999 9.671 3.142 1.00 66.44 111 ARG A O 1
ATOM 902 N N . LEU A 1 112 ? -12.157 10.133 1.111 1.00 64.19 112 LEU A N 1
ATOM 903 C CA . LEU A 1 112 ? -13.373 10.759 0.597 1.00 64.19 112 LEU A CA 1
ATOM 904 C C . LEU A 1 112 ? -14.541 9.769 0.473 1.00 64.19 112 LEU A C 1
ATOM 906 O O . LEU A 1 112 ? -15.691 10.201 0.445 1.00 64.19 112 LEU A O 1
ATOM 910 N N . THR A 1 113 ? -14.288 8.455 0.428 1.00 64.12 113 THR A N 1
ATOM 911 C CA . THR A 1 113 ? -15.354 7.434 0.377 1.00 64.12 113 THR A CA 1
ATOM 912 C C . THR A 1 113 ? -16.080 7.210 1.706 1.00 64.12 113 THR A C 1
ATOM 914 O O . THR A 1 113 ? -17.154 6.616 1.707 1.00 64.12 113 THR A O 1
ATOM 917 N N . PHE A 1 114 ? -15.544 7.713 2.824 1.00 59.19 114 PHE A N 1
ATOM 918 C CA . PHE A 1 114 ? -16.192 7.628 4.141 1.00 59.19 114 PHE A CA 1
ATOM 919 C C . PHE A 1 114 ? -17.209 8.752 4.397 1.00 59.19 114 PHE A C 1
ATOM 921 O O . PHE A 1 114 ? -17.952 8.695 5.375 1.00 59.19 114 PHE A O 1
ATOM 928 N N . SER A 1 115 ? -17.260 9.777 3.538 1.00 56.84 115 SER A N 1
ATOM 929 C CA . SER A 1 115 ? -18.299 10.810 3.618 1.00 56.84 115 SER A CA 1
ATOM 930 C C . SER A 1 115 ? -19.658 10.209 3.222 1.00 56.84 115 SER A C 1
ATOM 932 O O . SER A 1 115 ? -19.741 9.548 2.183 1.00 56.84 115 SER A O 1
ATOM 934 N N . PRO A 1 116 ? -20.733 10.449 3.999 1.00 54.00 116 PRO A N 1
ATOM 935 C CA . PRO A 1 116 ? -22.087 9.994 3.667 1.00 54.00 116 PRO A CA 1
ATOM 936 C C . PRO A 1 116 ? -22.582 10.468 2.292 1.00 54.00 116 PRO A C 1
ATOM 938 O O . PRO A 1 116 ? -23.448 9.841 1.686 1.00 54.00 116 PRO A O 1
ATOM 941 N N . GLU A 1 117 ? -22.035 11.576 1.796 1.00 60.03 117 GLU A N 1
ATOM 942 C CA . GLU A 1 117 ? -22.353 12.194 0.511 1.00 60.03 117 GLU A CA 1
ATOM 943 C C . GLU A 1 117 ? -21.494 11.660 -0.646 1.00 60.03 117 GLU A C 1
ATOM 945 O O . GLU A 1 117 ? -21.63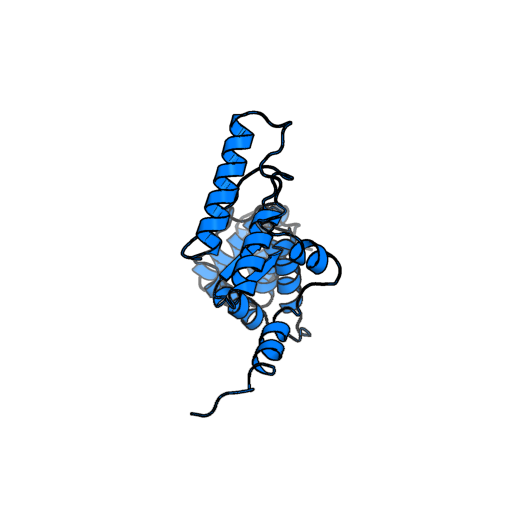6 12.115 -1.786 1.00 60.03 117 GLU A O 1
ATOM 950 N N . SER A 1 118 ? -20.582 10.721 -0.378 1.00 58.78 118 SER A N 1
ATOM 951 C CA . SER A 1 118 ? -19.650 10.236 -1.386 1.00 58.78 118 SER A CA 1
ATOM 952 C C . SER A 1 118 ? -20.367 9.432 -2.476 1.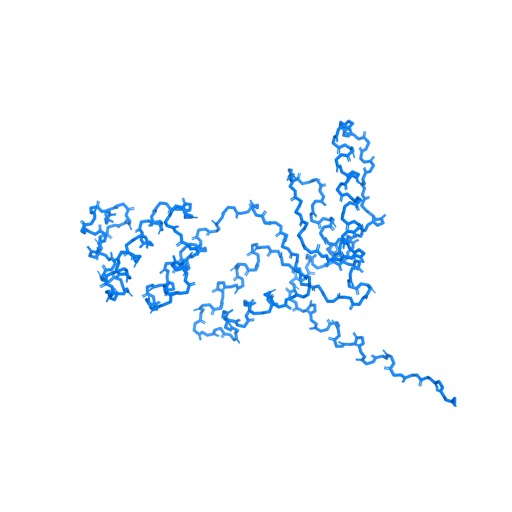00 58.78 118 SER A C 1
ATOM 954 O O . SER A 1 118 ? -21.087 8.476 -2.179 1.00 58.78 118 SER A O 1
ATOM 956 N N . PRO A 1 119 ? -20.151 9.749 -3.765 1.00 63.78 119 PRO A N 1
ATOM 957 C CA . PRO A 1 119 ? -20.753 9.004 -4.868 1.00 63.78 119 PRO A CA 1
ATOM 958 C C . PRO A 1 119 ? -20.118 7.619 -5.076 1.00 63.78 119 PRO A C 1
ATOM 960 O O . PRO A 1 119 ? -20.619 6.837 -5.884 1.00 63.78 119 PRO A O 1
ATOM 963 N N . VAL A 1 120 ? -19.000 7.327 -4.401 1.00 69.31 120 VAL A N 1
ATOM 964 C CA . VAL A 1 120 ? -18.244 6.076 -4.509 1.00 69.31 120 VAL A CA 1
ATOM 965 C C . VAL A 1 120 ? -18.037 5.518 -3.110 1.00 69.31 120 VAL A C 1
ATOM 967 O O . VAL A 1 120 ? -17.488 6.187 -2.242 1.00 69.31 120 VAL A O 1
ATOM 970 N N . THR A 1 121 ? -18.449 4.273 -2.899 1.00 71.31 121 THR A N 1
ATOM 971 C CA . THR A 1 121 ? -18.261 3.587 -1.615 1.00 71.31 121 THR A CA 1
ATOM 972 C C . THR A 1 121 ? -16.842 3.042 -1.486 1.00 71.31 121 THR A C 1
ATOM 974 O O . THR A 1 121 ? -16.245 2.651 -2.493 1.00 71.31 121 THR A O 1
ATOM 977 N N . TYR A 1 122 ? -16.370 2.885 -0.251 1.00 69.38 122 TYR A N 1
ATOM 978 C CA . TYR A 1 122 ? -15.111 2.208 0.062 1.00 69.38 122 TYR A CA 1
ATOM 979 C C . TYR A 1 122 ? -14.977 0.848 -0.648 1.00 69.38 122 TYR A C 1
ATOM 981 O O . TYR A 1 122 ? -13.995 0.617 -1.352 1.00 69.38 122 TYR A O 1
ATOM 989 N N . ASP A 1 123 ? -15.998 -0.013 -0.546 1.00 69.25 123 ASP A N 1
ATOM 990 C CA . ASP A 1 123 ? -15.976 -1.372 -1.109 1.00 69.25 123 ASP A CA 1
ATOM 991 C C . ASP A 1 123 ? -15.744 -1.375 -2.626 1.00 69.25 123 ASP A C 1
ATOM 993 O O . ASP A 1 123 ? -14.983 -2.187 -3.148 1.00 69.25 123 ASP A O 1
ATOM 997 N N . GLN A 1 124 ? -16.361 -0.433 -3.343 1.00 73.44 124 GLN A N 1
ATOM 998 C CA . GLN A 1 124 ? -16.169 -0.286 -4.787 1.00 73.44 124 GLN A CA 1
ATOM 999 C 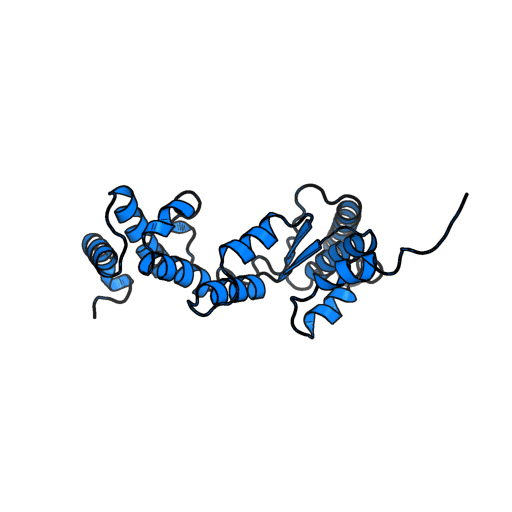C . GLN A 1 124 ? -14.725 0.089 -5.126 1.00 73.44 124 GLN A C 1
ATOM 1001 O O . GLN A 1 124 ? -14.119 -0.540 -5.993 1.00 73.44 124 GLN A O 1
ATOM 1006 N N . LEU A 1 125 ? -14.162 1.090 -4.443 1.00 72.25 125 LEU A N 1
ATOM 1007 C CA . LEU A 1 125 ? -12.791 1.537 -4.694 1.00 72.25 125 LEU A CA 1
ATOM 1008 C C . LEU A 1 125 ? -11.770 0.444 -4.338 1.00 72.25 125 LEU A C 1
ATOM 1010 O O . LEU A 1 125 ? -10.815 0.221 -5.084 1.00 72.25 125 LEU A O 1
ATOM 1014 N N . PHE A 1 126 ? -12.004 -0.278 -3.242 1.00 77.44 126 PHE A N 1
ATOM 1015 C CA . PHE A 1 126 ? -11.153 -1.375 -2.790 1.00 77.44 126 PHE A CA 1
ATOM 1016 C C . PHE A 1 126 ? -11.183 -2.575 -3.751 1.00 77.44 126 PHE A C 1
ATOM 1018 O O . PHE A 1 126 ? -10.132 -3.086 -4.147 1.00 77.44 126 PHE A O 1
ATOM 1025 N N . GLU A 1 127 ? -12.368 -3.000 -4.200 1.00 77.69 127 GLU A N 1
ATOM 1026 C CA . GLU A 1 127 ? -12.508 -4.109 -5.152 1.00 77.69 127 GLU A CA 1
ATOM 1027 C C . GLU A 1 127 ? -11.916 -3.782 -6.533 1.00 77.69 127 GLU A C 1
ATOM 1029 O O . GLU A 1 127 ? -11.401 -4.677 -7.209 1.00 77.69 127 GLU A O 1
ATOM 1034 N N . GLU A 1 128 ? -11.912 -2.514 -6.959 1.00 77.94 128 GLU A N 1
ATOM 1035 C CA . GLU A 1 128 ? -11.212 -2.109 -8.184 1.00 77.94 128 GLU A CA 1
ATOM 1036 C C . GLU A 1 128 ? -9.695 -2.350 -8.106 1.00 77.94 128 GLU A C 1
ATOM 1038 O O . GLU A 1 128 ? -9.080 -2.697 -9.114 1.00 77.94 128 GLU A O 1
ATOM 1043 N N . VAL A 1 129 ? -9.085 -2.127 -6.939 1.00 82.25 129 VAL A N 1
ATOM 1044 C CA . VAL A 1 129 ? -7.644 -2.328 -6.717 1.00 82.25 129 VAL A CA 1
ATOM 1045 C C . VAL A 1 129 ? -7.324 -3.814 -6.596 1.00 82.25 129 VAL A C 1
ATOM 1047 O O . VAL A 1 129 ? -6.430 -4.314 -7.275 1.00 82.25 129 VAL A O 1
ATOM 1050 N N . LYS A 1 130 ? -8.101 -4.540 -5.790 1.00 81.06 130 LYS A N 1
ATOM 1051 C CA . LYS A 1 130 ? -7.919 -5.973 -5.529 1.00 81.06 130 LYS A CA 1
ATOM 1052 C C . LYS A 1 130 ? -8.012 -6.841 -6.785 1.00 81.06 130 LYS A C 1
ATOM 1054 O O . LYS A 1 130 ? -7.294 -7.828 -6.900 1.00 81.06 130 LYS A O 1
ATOM 1059 N N . ASN A 1 131 ? -8.891 -6.482 -7.719 1.00 84.12 131 ASN A N 1
ATOM 1060 C CA . ASN A 1 131 ? -9.116 -7.253 -8.943 1.00 84.12 131 ASN A CA 1
ATOM 1061 C C . ASN A 1 131 ? -8.307 -6.736 -10.148 1.00 84.12 131 ASN A C 1
ATOM 1063 O O . ASN A 1 131 ? -8.552 -7.160 -11.282 1.00 84.12 131 ASN A O 1
ATOM 1067 N N . ALA A 1 132 ? -7.369 -5.807 -9.940 1.00 85.56 132 ALA A N 1
ATOM 1068 C CA . ALA A 1 132 ? -6.508 -5.317 -11.009 1.00 85.56 132 ALA A CA 1
ATOM 1069 C C . ALA A 1 132 ? -5.570 -6.439 -11.511 1.00 85.56 132 ALA A C 1
ATOM 1071 O O . ALA A 1 132 ? -4.878 -7.050 -10.699 1.00 85.56 132 ALA A O 1
ATOM 1072 N N . PRO A 1 133 ? -5.489 -6.705 -12.834 1.00 88.00 133 PRO A N 1
ATOM 1073 C CA . PRO A 1 133 ? -4.589 -7.732 -13.378 1.00 88.00 133 PRO A CA 1
ATOM 1074 C C . PRO A 1 133 ? -3.107 -7.455 -13.110 1.00 88.00 133 PRO A C 1
ATOM 1076 O O . PRO A 1 133 ? -2.326 -8.379 -12.912 1.00 88.00 133 PRO A O 1
ATOM 1079 N N . LEU A 1 134 ? -2.737 -6.174 -13.099 1.00 90.12 134 LEU A N 1
ATOM 1080 C CA . LEU A 1 134 ? -1.457 -5.683 -12.617 1.00 90.12 134 LEU A CA 1
ATOM 1081 C C . LEU A 1 134 ? -1.711 -4.399 -11.830 1.00 90.12 134 LEU A C 1
ATOM 1083 O O . LEU A 1 134 ? -2.236 -3.430 -12.384 1.00 90.12 134 LEU A O 1
ATOM 1087 N N . LEU A 1 135 ? -1.332 -4.412 -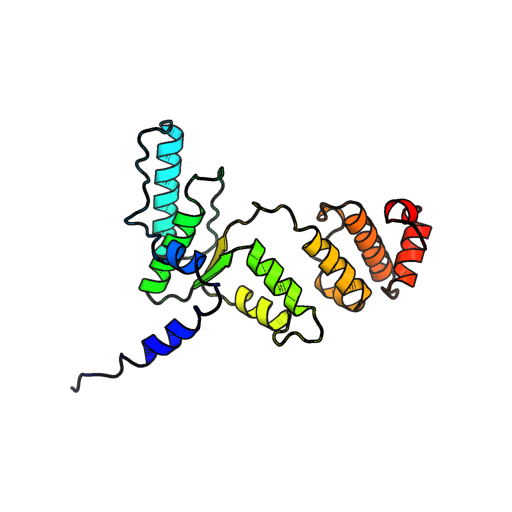10.556 1.00 91.25 135 LEU A N 1
ATOM 1088 C CA . LEU A 1 135 ? -1.369 -3.262 -9.663 1.00 91.25 135 LEU A CA 1
ATOM 1089 C C . LEU A 1 135 ? 0.055 -2.759 -9.431 1.00 91.25 135 LEU A C 1
ATOM 1091 O O . LEU A 1 135 ? 0.934 -3.532 -9.054 1.00 91.25 135 LEU A O 1
ATOM 1095 N N . ILE A 1 136 ? 0.271 -1.467 -9.642 1.00 91.38 136 ILE A N 1
ATOM 1096 C CA . ILE A 1 136 ? 1.516 -0.776 -9.318 1.00 91.38 136 ILE A CA 1
ATOM 1097 C C . ILE A 1 136 ? 1.202 0.228 -8.217 1.00 91.38 136 ILE A C 1
ATOM 1099 O O . ILE A 1 136 ? 0.297 1.040 -8.383 1.00 91.38 136 ILE A O 1
ATOM 1103 N N . LEU A 1 137 ? 1.937 0.146 -7.111 1.00 88.44 137 LEU A N 1
ATOM 1104 C CA . LEU A 1 137 ? 1.832 1.049 -5.969 1.00 88.44 137 LEU A CA 1
ATOM 1105 C C . LEU A 1 137 ? 3.115 1.878 -5.900 1.00 88.44 137 LEU A C 1
ATOM 1107 O O . LEU A 1 137 ? 4.167 1.343 -5.547 1.00 88.44 137 LEU A O 1
ATOM 1111 N N . ASP A 1 138 ? 3.035 3.146 -6.286 1.00 88.00 138 ASP A N 1
ATOM 1112 C CA . ASP A 1 138 ? 4.173 4.069 -6.286 1.00 88.00 138 ASP A CA 1
ATOM 1113 C C . ASP A 1 138 ? 4.195 4.928 -5.017 1.00 88.00 138 ASP A C 1
ATOM 1115 O O . ASP A 1 138 ? 3.164 5.125 -4.372 1.00 88.00 138 ASP A O 1
ATOM 1119 N N . ASP A 1 139 ? 5.384 5.389 -4.627 1.00 82.88 139 ASP A N 1
ATOM 1120 C CA . ASP A 1 139 ? 5.640 6.117 -3.371 1.00 82.88 139 ASP A CA 1
ATOM 1121 C C . ASP A 1 139 ? 5.198 5.371 -2.100 1.00 82.88 139 ASP A C 1
ATOM 1123 O O . ASP A 1 139 ? 4.954 5.947 -1.034 1.00 82.88 139 ASP A O 1
ATOM 1127 N N . PHE A 1 140 ? 5.159 4.039 -2.187 1.00 75.56 140 PHE A N 1
ATOM 1128 C CA . PHE A 1 140 ? 4.904 3.181 -1.042 1.00 75.56 140 PHE A CA 1
ATOM 1129 C C . PHE A 1 140 ? 6.028 3.338 -0.004 1.00 75.56 140 PHE A C 1
ATOM 1131 O O . PHE A 1 140 ? 7.175 2.955 -0.242 1.00 75.56 140 PHE A O 1
ATOM 1138 N N . GLY A 1 141 ? 5.690 3.907 1.155 1.00 65.50 141 GLY A N 1
ATOM 1139 C CA . GLY A 1 141 ? 6.619 4.149 2.263 1.00 65.50 141 GLY A CA 1
ATOM 1140 C C . GLY A 1 141 ? 7.285 5.530 2.284 1.00 65.50 141 GLY A C 1
ATOM 1141 O O . GLY A 1 141 ? 7.975 5.824 3.256 1.00 65.50 141 GLY A O 1
ATOM 1142 N N . GLU A 1 142 ? 7.066 6.399 1.285 1.00 63.72 142 GLU A N 1
ATOM 1143 C CA . GLU A 1 142 ? 7.537 7.800 1.343 1.00 63.72 142 GLU A CA 1
ATOM 1144 C C . GLU A 1 142 ? 6.683 8.660 2.294 1.00 63.72 142 GLU A C 1
ATOM 1146 O O . GLU A 1 142 ? 7.138 9.684 2.802 1.00 63.72 142 GLU A O 1
ATOM 1151 N N . GLN A 1 143 ? 5.485 8.175 2.631 1.00 52.78 143 GLN A N 1
ATOM 1152 C CA . GLN A 1 143 ? 4.687 8.649 3.753 1.00 52.78 143 GLN A CA 1
ATOM 1153 C C . GLN A 1 143 ? 4.421 7.477 4.697 1.00 52.78 143 GLN A C 1
ATOM 1155 O O . GLN A 1 143 ? 3.503 6.685 4.495 1.00 52.78 143 GLN A O 1
ATOM 1160 N N . SER A 1 144 ? 5.260 7.345 5.725 1.00 49.72 144 SER A N 1
ATOM 1161 C CA . SER A 1 144 ? 4.905 6.634 6.957 1.00 49.72 144 SER A CA 1
ATOM 1162 C C . SER A 1 144 ? 3.498 7.071 7.357 1.00 49.72 144 SER A C 1
ATOM 1164 O O . SER A 1 144 ? 3.318 8.270 7.557 1.00 49.72 144 SER A O 1
ATOM 1166 N N . THR A 1 145 ? 2.540 6.137 7.350 1.00 53.66 145 THR A N 1
ATOM 1167 C CA . THR A 1 145 ? 1.128 6.285 7.756 1.00 53.66 145 THR A CA 1
ATOM 1168 C C . THR A 1 145 ? 0.666 7.729 7.894 1.00 53.66 145 THR A C 1
ATOM 1170 O O . THR A 1 145 ? 0.967 8.391 8.892 1.00 53.66 145 THR A O 1
ATOM 1173 N N . THR A 1 146 ? -0.091 8.235 6.919 1.00 58.03 146 THR A N 1
ATOM 1174 C CA . THR A 1 146 ? -0.759 9.523 7.112 1.00 58.03 146 THR A CA 1
ATOM 1175 C C . THR A 1 146 ? -1.486 9.464 8.465 1.00 58.03 146 THR A C 1
ATOM 1177 O O . THR A 1 146 ? -2.206 8.493 8.695 1.00 58.03 146 THR A O 1
ATOM 1180 N N . PRO A 1 147 ? -1.295 10.427 9.392 1.00 64.38 147 PRO A N 1
ATOM 1181 C CA . PRO A 1 147 ? -2.008 10.444 10.677 1.00 64.38 147 PRO A CA 1
ATOM 1182 C C . PRO A 1 147 ? -3.514 10.213 10.500 1.00 64.38 147 PRO A C 1
ATOM 1184 O O . PRO A 1 147 ? -4.158 9.528 11.288 1.00 64.38 147 PRO A O 1
ATOM 1187 N N . TRP A 1 148 ? -4.026 10.676 9.360 1.00 65.56 148 TRP A N 1
ATOM 1188 C CA . TRP A 1 148 ? -5.350 10.379 8.855 1.00 65.56 148 TRP A CA 1
ATOM 1189 C C . TRP A 1 148 ? -5.682 8.883 8.721 1.00 65.56 148 TRP A C 1
ATOM 1191 O O . TRP A 1 148 ? -6.773 8.518 9.115 1.00 65.56 148 TRP A O 1
ATOM 1201 N N . ALA A 1 149 ? -4.850 8.014 8.136 1.00 70.12 149 ALA A N 1
ATOM 1202 C CA . ALA A 1 149 ? -5.230 6.613 7.903 1.00 70.12 149 ALA A CA 1
ATOM 1203 C C . ALA A 1 149 ? -5.577 5.902 9.219 1.00 70.12 149 ALA A C 1
ATOM 1205 O O . ALA A 1 149 ? -6.567 5.178 9.308 1.00 70.12 149 ALA A O 1
ATOM 1206 N N . GLU A 1 150 ? -4.800 6.180 10.261 1.00 78.62 150 GLU A N 1
ATOM 1207 C CA . GLU A 1 150 ? -5.073 5.705 11.610 1.00 78.62 150 GLU A CA 1
ATOM 1208 C C . GLU A 1 150 ? -6.314 6.376 12.212 1.00 78.62 150 GLU A C 1
ATOM 1210 O O . GLU A 1 150 ? -7.203 5.686 12.709 1.00 78.62 150 GLU A O 1
ATOM 1215 N N . GLU A 1 151 ? -6.425 7.705 12.115 1.00 78.56 151 GLU A N 1
ATOM 1216 C CA . GLU A 1 151 ? -7.608 8.457 12.560 1.00 78.56 151 GLU A CA 1
ATOM 1217 C C . GLU A 1 151 ? -8.893 8.017 11.839 1.00 78.56 151 GLU A C 1
ATOM 1219 O O . GLU A 1 151 ? -9.966 8.037 12.432 1.00 78.56 151 GLU A O 1
ATOM 1224 N N . ALA A 1 152 ? -8.802 7.586 10.582 1.00 76.06 152 ALA A N 1
ATOM 1225 C CA . ALA A 1 152 ? -9.901 7.105 9.756 1.00 76.06 152 ALA A CA 1
ATOM 1226 C C . ALA A 1 152 ? -10.375 5.737 10.214 1.00 76.06 152 ALA A C 1
ATOM 1228 O O . ALA A 1 152 ? -11.577 5.507 10.307 1.00 76.06 152 ALA A O 1
ATOM 1229 N N . VAL A 1 153 ? -9.435 4.837 10.518 1.00 79.75 153 VAL A N 1
ATOM 1230 C CA . VAL A 1 153 ? -9.750 3.535 11.108 1.00 79.75 153 VAL A CA 1
ATOM 1231 C C . VAL A 1 153 ? -10.457 3.745 12.442 1.00 79.75 153 VAL A C 1
ATOM 1233 O O . VAL A 1 153 ? -11.548 3.214 12.636 1.00 79.75 153 VAL A O 1
ATOM 1236 N N . ILE A 1 154 ? -9.894 4.574 13.326 1.00 84.31 154 ILE A N 1
ATOM 1237 C CA . ILE A 1 154 ? -10.511 4.893 14.618 1.00 84.31 154 ILE A CA 1
ATOM 1238 C C . ILE A 1 154 ? -11.882 5.551 14.434 1.00 84.31 154 ILE A C 1
ATOM 1240 O O . ILE A 1 154 ? -12.862 5.107 15.023 1.00 84.31 154 ILE A O 1
ATOM 1244 N N . GLY A 1 155 ? -11.979 6.581 13.597 1.00 79.75 155 GLY A N 1
ATOM 1245 C CA . GLY A 1 155 ? -13.221 7.306 13.344 1.00 79.75 155 GLY A CA 1
ATOM 1246 C C . GLY A 1 155 ? -14.309 6.406 12.761 1.00 79.75 155 GLY A C 1
ATOM 1247 O O . GLY A 1 155 ? -15.445 6.453 13.223 1.00 79.75 155 GLY A O 1
ATOM 1248 N N . SER A 1 156 ? -13.955 5.539 11.810 1.00 77.12 156 SER A N 1
ATOM 1249 C CA . SER A 1 156 ? -14.860 4.542 11.231 1.00 77.12 156 SER A CA 1
ATOM 1250 C C . SER A 1 156 ? -15.380 3.574 12.295 1.00 77.12 156 SER A C 1
ATOM 1252 O O . SER A 1 156 ? -16.582 3.347 12.363 1.00 77.12 156 SER A O 1
ATOM 1254 N N . LEU A 1 157 ? -14.513 3.082 13.187 1.00 82.62 157 LEU A N 1
ATOM 1255 C CA . LEU A 1 157 ? -14.916 2.219 14.304 1.00 82.62 157 LEU A CA 1
ATOM 1256 C C . LEU A 1 157 ? -15.826 2.925 15.314 1.00 82.62 157 LEU A C 1
ATOM 1258 O O . LEU A 1 157 ? -16.712 2.298 15.876 1.00 82.62 157 LEU A O 1
ATOM 1262 N N . LEU A 1 158 ? -15.627 4.221 15.555 1.00 80.69 158 LEU A N 1
ATOM 1263 C CA . LEU A 1 158 ? -16.490 4.988 16.458 1.00 80.69 158 LEU A CA 1
ATOM 1264 C C . LEU A 1 158 ? -17.855 5.325 15.835 1.00 80.69 158 LEU A C 1
ATOM 1266 O O . LEU A 1 158 ? -18.797 5.610 16.572 1.00 80.69 158 LEU A O 1
ATOM 1270 N N . ILE A 1 159 ? -17.959 5.321 14.502 1.00 75.56 159 ILE A N 1
ATOM 1271 C CA . ILE A 1 159 ? -19.217 5.506 13.759 1.00 75.56 159 ILE A CA 1
ATOM 1272 C C . ILE A 1 159 ? -19.958 4.171 13.615 1.00 75.56 159 ILE A C 1
ATOM 1274 O O . ILE A 1 159 ? -21.165 4.104 13.839 1.00 75.56 159 ILE A O 1
ATOM 1278 N N . ASP A 1 160 ? -19.236 3.117 13.238 1.00 80.06 160 ASP A N 1
ATOM 1279 C CA . ASP A 1 160 ? -19.727 1.752 13.090 1.00 80.06 160 ASP A CA 1
ATOM 1280 C C . ASP A 1 160 ? -18.771 0.771 13.779 1.00 80.06 160 ASP A C 1
ATOM 1282 O O . ASP A 1 160 ? -17.860 0.197 13.172 1.00 80.06 160 ASP A O 1
ATOM 1286 N N . GLY A 1 161 ? -19.035 0.531 15.063 1.00 82.31 161 GLY A N 1
ATOM 1287 C CA . GLY A 1 161 ? -18.279 -0.408 15.885 1.00 82.31 161 GLY A CA 1
ATOM 1288 C C . GLY A 1 161 ? -18.266 -1.833 15.345 1.00 82.31 161 GLY A C 1
ATOM 1289 O O . GLY A 1 161 ? -17.339 -2.592 15.627 1.00 82.31 161 GLY A O 1
ATOM 1290 N N . THR A 1 162 ? -19.248 -2.206 14.516 1.00 83.25 162 THR A N 1
ATOM 1291 C CA . THR A 1 162 ? -19.287 -3.554 13.957 1.00 83.25 162 THR A CA 1
ATOM 1292 C C . THR A 1 162 ? -18.128 -3.784 13.002 1.00 83.25 162 THR A C 1
ATOM 1294 O O . THR A 1 162 ? -17.597 -4.887 12.990 1.00 83.25 162 THR A O 1
ATOM 1297 N N . SER A 1 163 ? -17.655 -2.765 12.274 1.00 80.50 163 SER A N 1
ATOM 1298 C CA . SER A 1 163 ? -16.608 -2.886 11.250 1.00 80.50 163 SER A CA 1
ATOM 1299 C C . SER A 1 163 ? -15.272 -3.465 11.750 1.00 80.50 163 SER A C 1
ATOM 1301 O O . SER A 1 163 ? -14.467 -3.922 10.934 1.00 80.50 163 SER A O 1
ATOM 1303 N N . ILE A 1 164 ? -15.056 -3.556 13.069 1.00 85.94 164 ILE A N 1
ATOM 1304 C CA . ILE A 1 164 ? -13.875 -4.193 13.663 1.00 85.94 164 ILE A CA 1
ATOM 1305 C C . ILE A 1 164 ? -13.687 -5.657 13.235 1.00 85.94 164 ILE A C 1
ATOM 1307 O O . ILE A 1 164 ? -12.548 -6.084 13.044 1.00 85.94 164 ILE A O 1
ATOM 1311 N N . HIS A 1 165 ? -14.768 -6.409 12.974 1.00 82.75 165 HIS A N 1
ATOM 1312 C CA . HIS A 1 165 ? -14.680 -7.816 12.539 1.00 82.75 165 HIS A CA 1
ATOM 1313 C C . HIS A 1 165 ? -13.905 -7.991 11.224 1.00 82.75 165 HIS A C 1
ATOM 1315 O O . HIS A 1 165 ? -13.377 -9.069 10.953 1.00 82.75 165 HIS A O 1
ATOM 1321 N N . LYS A 1 166 ? -13.834 -6.938 10.397 1.00 75.69 166 LYS A N 1
ATOM 1322 C CA . LYS A 1 166 ? -13.124 -6.952 9.112 1.00 75.69 166 LYS A CA 1
ATOM 1323 C C . LYS A 1 166 ? -11.616 -6.769 9.272 1.00 75.69 166 LYS A C 1
ATOM 1325 O O . LYS A 1 166 ? -10.864 -7.233 8.419 1.00 75.69 166 LYS A O 1
ATOM 1330 N N . ILE A 1 167 ? -11.181 -6.084 10.332 1.00 79.25 167 ILE A N 1
ATOM 1331 C CA . ILE A 1 167 ? -9.799 -5.603 10.486 1.00 79.25 167 ILE A CA 1
ATOM 1332 C C . ILE A 1 167 ? -9.057 -6.207 11.683 1.00 79.25 167 ILE A C 1
ATOM 1334 O O . ILE A 1 167 ? -7.832 -6.275 11.647 1.00 79.25 167 ILE A O 1
ATOM 1338 N N . ALA A 1 168 ? -9.764 -6.730 12.692 1.00 84.12 168 ALA A N 1
ATOM 1339 C CA . ALA A 1 168 ? -9.167 -7.282 13.914 1.00 84.12 168 ALA A CA 1
ATOM 1340 C C . ALA A 1 168 ? -8.130 -8.391 13.652 1.00 84.12 168 ALA A C 1
ATOM 1342 O O . ALA A 1 168 ? -7.182 -8.549 14.414 1.00 84.12 168 ALA A O 1
ATOM 1343 N N . ALA A 1 169 ? -8.287 -9.147 12.561 1.00 79.06 169 ALA A N 1
ATOM 1344 C CA . ALA A 1 169 ? -7.376 -10.231 12.193 1.00 79.06 169 ALA A CA 1
ATOM 1345 C C . ALA A 1 169 ? -6.071 -9.762 11.523 1.00 79.06 169 ALA A C 1
ATOM 1347 O O . ALA A 1 169 ? -5.127 -10.544 11.435 1.00 79.06 169 ALA A O 1
ATOM 1348 N N . ILE A 1 170 ? -6.030 -8.531 11.005 1.00 74.56 170 ILE A N 1
ATOM 1349 C CA . ILE A 1 170 ? -4.930 -8.036 10.159 1.00 74.56 170 ILE A CA 1
ATOM 1350 C C . ILE A 1 170 ? -4.272 -6.761 10.686 1.00 74.56 170 ILE A C 1
ATOM 1352 O O . ILE A 1 170 ? -3.211 -6.401 10.190 1.00 74.56 170 ILE A O 1
ATOM 1356 N N . LEU A 1 171 ? -4.893 -6.085 11.655 1.00 80.12 171 LEU A N 1
ATOM 1357 C CA . LEU A 1 171 ? -4.398 -4.850 12.251 1.00 80.12 171 LEU A CA 1
ATOM 1358 C C . LEU A 1 171 ? -4.324 -5.005 13.769 1.00 80.12 171 LEU A C 1
ATOM 1360 O O . LEU A 1 171 ? -5.318 -5.358 14.409 1.00 80.12 171 LEU A O 1
ATOM 1364 N N . GLN A 1 172 ? -3.154 -4.740 14.338 1.00 87.06 172 GLN A N 1
ATOM 1365 C CA . GLN A 1 172 ? -2.847 -4.822 15.761 1.00 87.06 172 GLN A CA 1
ATOM 1366 C C . GLN A 1 172 ? -2.401 -3.452 16.294 1.00 87.06 172 GLN A C 1
ATOM 1368 O O . GLN A 1 172 ? -1.880 -2.636 15.537 1.00 87.06 172 GLN A O 1
ATOM 1373 N N . PRO A 1 173 ? -2.545 -3.175 17.605 1.00 88.62 173 PRO A N 1
ATOM 1374 C CA . PRO A 1 173 ? -2.116 -1.898 18.178 1.00 88.62 173 PRO A CA 1
ATOM 1375 C C . PRO A 1 173 ? -0.670 -1.477 17.836 1.00 88.62 173 PRO A C 1
ATOM 1377 O O . PRO A 1 173 ? -0.474 -0.294 17.561 1.00 88.62 173 PRO A O 1
ATOM 1380 N N . PRO A 1 174 ? 0.339 -2.375 17.795 1.00 87.00 174 PRO A N 1
ATOM 1381 C CA . PRO A 1 174 ? 1.709 -1.999 17.424 1.00 87.00 174 PRO A CA 1
ATOM 1382 C C . PRO A 1 174 ? 1.897 -1.556 15.965 1.00 87.00 174 PRO A C 1
ATOM 1384 O O . PRO A 1 174 ? 2.950 -1.012 15.650 1.00 87.00 174 PRO A O 1
ATOM 1387 N N . ASP A 1 175 ? 0.914 -1.790 15.089 1.00 79.56 175 ASP A N 1
ATOM 1388 C CA . ASP A 1 175 ? 0.965 -1.366 13.682 1.00 79.56 175 ASP A CA 1
ATOM 1389 C C . ASP A 1 175 ? 0.674 0.137 13.516 1.00 79.56 175 ASP A C 1
ATOM 1391 O O . ASP A 1 175 ? 0.913 0.706 12.452 1.00 79.56 175 ASP A O 1
ATOM 1395 N N . PHE A 1 176 ? 0.164 0.789 14.567 1.00 78.75 176 PHE A N 1
ATOM 1396 C CA . PHE A 1 176 ? -0.054 2.231 14.610 1.00 78.75 176 PHE A CA 1
ATOM 1397 C C . PHE A 1 176 ? 1.243 2.957 14.988 1.00 78.75 176 PHE A C 1
ATOM 1399 O O . PHE A 1 176 ? 1.877 2.654 15.999 1.00 78.75 176 PHE A O 1
ATOM 1406 N N . HIS A 1 177 ? 1.602 3.975 14.214 1.00 79.88 177 HIS A N 1
ATOM 1407 C CA . HIS A 1 177 ? 2.691 4.898 14.502 1.00 79.88 177 HIS A CA 1
ATOM 1408 C C . HIS A 1 177 ? 2.304 5.931 15.566 1.00 79.88 177 HIS A C 1
ATOM 1410 O O . HIS A 1 177 ? 3.162 6.351 16.346 1.00 79.88 177 HIS A O 1
ATOM 1416 N N . ASN A 1 178 ? 1.038 6.367 15.614 1.00 83.25 178 ASN A N 1
ATOM 1417 C CA . ASN A 1 178 ? 0.570 7.276 16.655 1.00 83.25 178 ASN A CA 1
ATOM 1418 C C . ASN A 1 178 ? 0.177 6.495 17.918 1.00 83.25 178 ASN A C 1
ATOM 1420 O O . ASN A 1 178 ? -0.757 5.691 17.909 1.00 83.25 178 ASN A O 1
ATOM 1424 N N . GLU A 1 179 ? 0.846 6.789 19.035 1.00 86.25 179 GLU A N 1
ATOM 1425 C CA . GLU A 1 179 ? 0.585 6.137 20.322 1.00 86.25 179 GLU A CA 1
ATOM 1426 C C . GLU A 1 179 ? -0.877 6.295 20.769 1.00 86.25 179 GLU A C 1
ATOM 1428 O O . GLU A 1 179 ? -1.500 5.322 21.184 1.00 86.25 179 GLU A O 1
ATOM 1433 N N . ARG A 1 180 ? -1.482 7.476 20.607 1.00 87.94 180 ARG A N 1
ATOM 1434 C CA . ARG A 1 180 ? -2.895 7.699 20.948 1.00 87.94 180 ARG A CA 1
ATOM 1435 C C . ARG A 1 180 ? -3.820 6.809 20.118 1.00 87.94 180 ARG A C 1
ATOM 1437 O O . ARG A 1 180 ? -4.723 6.198 20.682 1.00 87.94 180 ARG A O 1
ATOM 1444 N N . ASN A 1 181 ? -3.597 6.698 18.810 1.00 89.44 181 ASN A N 1
ATOM 1445 C CA . ASN A 1 181 ? -4.425 5.842 17.955 1.00 89.44 181 ASN A CA 1
ATOM 1446 C C . ASN A 1 181 ? -4.231 4.357 18.291 1.00 89.44 181 ASN A C 1
ATOM 1448 O O . ASN A 1 181 ? -5.213 3.622 18.370 1.00 89.44 181 ASN A O 1
ATOM 1452 N N . SER A 1 182 ? -2.994 3.943 18.585 1.00 90.75 182 SER A N 1
ATOM 1453 C CA . SER A 1 182 ? -2.677 2.599 19.082 1.00 90.75 182 SER A CA 1
ATOM 1454 C C . SER A 1 182 ? -3.476 2.259 20.346 1.00 90.75 182 SER A C 1
ATOM 1456 O O . SER A 1 182 ? -4.093 1.194 20.440 1.00 90.75 182 SER A O 1
ATOM 1458 N N . LEU A 1 183 ? -3.527 3.189 21.307 1.00 93.06 183 LEU A N 1
ATOM 1459 C CA . LEU A 1 183 ? -4.260 3.014 22.560 1.00 93.06 183 LEU A CA 1
ATOM 1460 C C . LEU A 1 183 ? -5.774 2.940 22.350 1.00 93.06 183 LEU A C 1
ATOM 1462 O O . LEU A 1 183 ? -6.417 2.053 22.916 1.00 93.06 183 LEU A O 1
ATOM 1466 N N . ILE A 1 184 ? -6.334 3.831 21.527 1.00 92.38 184 ILE A N 1
ATOM 1467 C CA . ILE A 1 184 ? -7.768 3.833 21.213 1.00 92.38 184 ILE A CA 1
ATOM 1468 C C . ILE A 1 184 ? -8.153 2.530 20.500 1.00 92.38 184 ILE A C 1
ATOM 1470 O O . ILE A 1 184 ? -9.115 1.878 20.901 1.00 92.38 184 ILE A O 1
ATOM 1474 N N . TYR A 1 185 ? -7.377 2.094 19.502 1.00 93.56 185 TYR A N 1
ATOM 1475 C CA . TYR A 1 185 ? -7.628 0.829 18.811 1.00 93.56 185 TYR A CA 1
ATOM 1476 C C . TYR A 1 185 ? -7.532 -0.373 19.759 1.00 93.56 185 TYR A C 1
ATOM 1478 O O . TYR A 1 185 ? -8.371 -1.269 19.709 1.00 93.56 185 TYR A O 1
ATOM 1486 N N . GLY A 1 186 ? -6.553 -0.380 20.669 1.00 94.81 186 GLY A N 1
ATOM 1487 C CA . GLY A 1 186 ? -6.425 -1.420 21.693 1.00 94.81 186 GLY A CA 1
ATOM 1488 C C . GLY A 1 186 ? -7.634 -1.503 22.632 1.00 94.81 186 GLY A C 1
ATOM 1489 O O . GLY A 1 186 ? -8.037 -2.603 23.018 1.00 94.81 186 GLY A O 1
ATOM 1490 N N . ALA A 1 187 ? -8.250 -0.365 22.966 1.00 96.00 187 ALA A N 1
ATOM 1491 C CA . ALA A 1 187 ? -9.509 -0.330 23.709 1.00 96.00 187 ALA A CA 1
ATOM 1492 C C . ALA A 1 187 ? -10.669 -0.910 22.880 1.00 96.00 187 ALA A C 1
ATOM 1494 O O . ALA A 1 187 ? -11.385 -1.776 23.379 1.00 96.00 187 ALA A O 1
ATOM 1495 N N . CYS A 1 188 ? -10.801 -0.527 21.603 1.00 95.50 188 CYS A N 1
ATOM 1496 C CA . CYS A 1 188 ? -11.793 -1.112 20.691 1.00 95.50 188 CYS A CA 1
ATOM 1497 C C . CYS A 1 188 ? -11.643 -2.639 20.575 1.00 95.50 188 CYS A C 1
ATOM 1499 O O . CYS A 1 188 ? -12.635 -3.361 20.637 1.00 95.50 188 CYS A O 1
ATOM 1501 N N . LEU A 1 189 ? -10.410 -3.143 20.454 1.00 95.56 189 LEU A N 1
ATOM 1502 C CA . LEU A 1 189 ? -10.133 -4.580 20.376 1.00 95.56 189 LEU A CA 1
ATOM 1503 C C . LEU A 1 189 ? -10.513 -5.302 21.677 1.00 95.56 189 LEU A C 1
ATOM 1505 O O . LEU A 1 189 ? -11.123 -6.363 21.632 1.00 95.56 189 LEU A O 1
ATOM 1509 N N . SER A 1 190 ? -10.231 -4.690 22.832 1.00 95.81 190 SER A N 1
ATOM 1510 C CA . SER A 1 190 ? -10.608 -5.236 24.144 1.00 95.81 190 SER A CA 1
ATOM 1511 C C . SER A 1 190 ? -12.127 -5.308 24.337 1.00 95.81 190 SER A C 1
ATOM 1513 O O . SER A 1 190 ? -12.617 -6.248 24.956 1.00 95.81 190 SER A O 1
ATOM 1515 N N . LEU A 1 191 ? -12.872 -4.322 23.825 1.00 96.06 191 LEU A N 1
ATOM 1516 C CA . LEU A 1 191 ? -14.340 -4.331 23.818 1.00 96.06 191 LEU A CA 1
ATOM 1517 C C . LEU A 1 191 ? -14.872 -5.428 22.887 1.00 96.06 191 LEU A C 1
ATOM 1519 O O . LEU A 1 191 ? -15.721 -6.217 23.291 1.00 96.06 191 LEU A O 1
ATOM 1523 N N . TYR A 1 192 ? -14.306 -5.541 21.682 1.00 95.00 192 TYR A N 1
ATOM 1524 C CA . TYR A 1 192 ? -14.657 -6.582 20.714 1.00 95.00 192 TYR A CA 1
ATOM 1525 C C . TYR A 1 192 ? -14.443 -8.000 21.255 1.00 95.00 192 TYR A C 1
ATOM 1527 O O . TYR A 1 192 ? -15.314 -8.854 21.115 1.00 95.00 192 TYR A O 1
ATOM 1535 N N . GLU A 1 193 ? -13.313 -8.258 21.916 1.00 94.75 193 GLU A N 1
ATOM 1536 C CA . GLU A 1 193 ? -13.015 -9.558 22.530 1.00 94.75 193 GLU A CA 1
ATOM 1537 C C . GLU A 1 193 ? -14.007 -9.942 23.638 1.00 94.75 193 GLU A C 1
ATOM 1539 O O . GLU A 1 193 ? -14.188 -11.128 23.924 1.00 94.75 193 GLU A O 1
ATOM 1544 N N . ARG A 1 194 ? -14.658 -8.948 24.256 1.00 95.38 194 ARG A N 1
ATOM 1545 C CA . ARG A 1 194 ? -15.696 -9.131 25.279 1.00 95.38 194 ARG A CA 1
ATOM 1546 C C . ARG A 1 194 ? -17.120 -9.067 24.718 1.00 95.38 194 ARG A C 1
ATOM 1548 O O . ARG A 1 194 ? -18.063 -9.144 25.501 1.00 95.38 194 ARG A O 1
ATOM 1555 N N . ASP A 1 195 ? -17.269 -8.972 23.395 1.00 94.31 195 ASP A N 1
ATOM 1556 C CA . ASP A 1 195 ? -18.554 -8.818 22.697 1.00 94.31 195 ASP A CA 1
ATOM 1557 C C . ASP A 1 195 ? -19.350 -7.587 23.191 1.00 94.31 195 ASP A C 1
ATOM 1559 O O . ASP A 1 195 ? -20.578 -7.586 23.288 1.00 94.31 195 ASP A O 1
ATOM 1563 N N . GLU A 1 196 ? -18.623 -6.526 23.556 1.00 94.69 196 GLU A N 1
ATOM 1564 C CA . GLU A 1 196 ? -19.172 -5.242 23.989 1.00 94.69 196 GLU A CA 1
ATOM 1565 C C . GLU A 1 196 ? -19.299 -4.277 22.800 1.00 94.69 196 GLU A C 1
ATOM 1567 O O . GLU A 1 196 ? -18.553 -4.346 21.819 1.00 94.69 196 GLU A O 1
ATOM 1572 N N . ALA A 1 197 ? -20.256 -3.349 22.888 1.00 92.12 197 ALA A N 1
ATOM 1573 C CA . ALA A 1 197 ? -20.424 -2.314 21.876 1.00 92.12 197 ALA A CA 1
ATOM 1574 C C . ALA A 1 197 ? -19.176 -1.421 21.798 1.00 92.12 197 ALA A C 1
ATOM 1576 O O . ALA A 1 197 ? -18.554 -1.121 22.815 1.00 92.12 197 ALA A O 1
ATOM 1577 N N . ILE A 1 198 ? -18.841 -0.988 20.581 1.00 91.75 198 ILE A N 1
ATOM 1578 C CA . ILE A 1 198 ? -17.755 -0.044 20.319 1.00 91.75 198 ILE A CA 1
ATOM 1579 C C . ILE A 1 198 ? -18.386 1.269 19.873 1.00 91.75 198 ILE A C 1
ATOM 1581 O O . ILE A 1 198 ? -18.915 1.381 18.769 1.00 91.75 198 ILE A O 1
ATOM 1585 N N . ASP A 1 199 ? -18.335 2.249 20.762 1.00 89.06 199 ASP A N 1
ATOM 1586 C CA . ASP A 1 199 ? -18.761 3.626 20.552 1.00 89.06 199 ASP A CA 1
ATOM 1587 C C . ASP A 1 199 ? -17.914 4.570 21.422 1.00 89.06 199 ASP A C 1
ATOM 1589 O O . ASP A 1 199 ? -17.061 4.147 22.202 1.00 89.06 199 ASP A O 1
ATOM 1593 N N . GLN A 1 200 ? -18.135 5.878 21.303 1.00 84.56 200 GLN A N 1
ATOM 1594 C CA . GLN A 1 200 ? -17.343 6.878 22.027 1.00 84.56 200 GLN A CA 1
ATOM 1595 C C . GLN A 1 200 ? -17.404 6.725 23.556 1.00 84.56 200 GLN A C 1
ATOM 1597 O O . GLN A 1 200 ? -16.420 7.017 24.234 1.00 84.56 200 GLN A O 1
ATOM 1602 N N . ILE A 1 201 ? -18.535 6.272 24.104 1.00 90.31 201 ILE A N 1
ATOM 1603 C CA . ILE A 1 201 ? -18.740 6.167 25.553 1.00 90.31 201 ILE A CA 1
ATOM 1604 C C . ILE A 1 201 ? -18.003 4.938 26.084 1.00 90.31 201 ILE A C 1
ATOM 1606 O O . ILE A 1 201 ? -17.228 5.038 27.035 1.00 90.31 201 ILE A O 1
ATOM 1610 N N . THR A 1 202 ? -18.225 3.789 25.455 1.00 94.06 202 THR A N 1
ATOM 1611 C CA . THR A 1 202 ? -17.613 2.505 25.828 1.00 94.06 202 THR A CA 1
ATOM 1612 C C . THR A 1 202 ? -16.095 2.534 25.665 1.00 94.06 202 THR A C 1
ATOM 1614 O O . THR A 1 202 ? -15.370 2.108 26.563 1.00 94.06 202 THR A O 1
ATOM 1617 N N . VAL A 1 203 ? -15.591 3.130 24.579 1.00 93.44 203 VAL A N 1
ATOM 1618 C CA . VAL A 1 203 ? -14.149 3.303 24.352 1.00 93.44 203 VAL A CA 1
ATOM 1619 C C . VAL A 1 203 ? -13.525 4.222 25.403 1.00 93.44 203 VAL A C 1
ATOM 1621 O O . VAL A 1 203 ? -12.465 3.897 25.937 1.00 93.44 203 VAL A O 1
ATOM 1624 N N . ALA A 1 204 ? -14.178 5.334 25.760 1.00 90.25 204 ALA A N 1
ATOM 1625 C CA . ALA A 1 204 ? -13.687 6.217 26.820 1.00 90.25 204 ALA A CA 1
ATOM 1626 C C . ALA A 1 204 ? -13.643 5.509 28.186 1.00 90.25 204 ALA A C 1
ATOM 1628 O O . ALA A 1 204 ? -12.644 5.614 28.89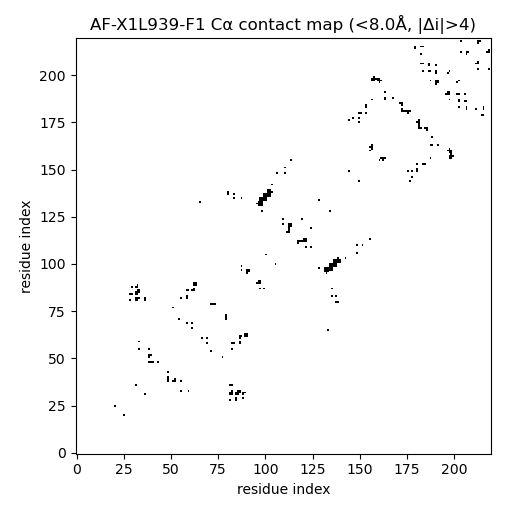7 1.00 90.25 204 ALA A O 1
ATOM 1629 N N . GLN A 1 205 ? -14.682 4.743 28.531 1.00 92.50 205 GLN A N 1
ATOM 1630 C CA . GLN A 1 205 ? -14.720 3.944 29.762 1.00 92.50 205 GLN A CA 1
ATOM 1631 C C . GLN A 1 205 ? -13.614 2.886 29.794 1.00 92.50 205 GLN A C 1
ATOM 1633 O O . GLN A 1 205 ? -12.981 2.688 30.829 1.00 92.50 205 GLN A O 1
ATOM 1638 N N . GLU A 1 206 ? -13.348 2.221 28.670 1.00 94.75 206 GLU A N 1
ATOM 1639 C CA . GLU A 1 206 ? -12.282 1.226 28.583 1.00 94.75 206 GLU A CA 1
ATOM 1640 C C . GLU A 1 206 ? -10.891 1.865 28.706 1.00 94.75 206 GLU A C 1
ATOM 1642 O O . GLU A 1 206 ? -10.028 1.333 29.406 1.00 94.75 206 GLU A O 1
ATOM 1647 N N . LEU A 1 207 ? -10.671 3.029 28.090 1.00 92.75 207 LEU A N 1
ATOM 1648 C CA . LEU A 1 207 ? -9.426 3.788 28.237 1.00 92.75 207 LEU A CA 1
ATOM 1649 C C . LEU A 1 207 ? -9.205 4.261 29.679 1.00 92.75 207 LEU A C 1
ATOM 1651 O O . LEU A 1 207 ? -8.074 4.207 30.171 1.00 92.75 207 LEU A O 1
ATOM 1655 N N . ASP A 1 208 ? -10.266 4.687 30.364 1.00 92.06 208 ASP A N 1
ATOM 1656 C CA . ASP A 1 208 ? -10.223 5.061 31.781 1.00 92.06 208 ASP A CA 1
ATOM 1657 C C . ASP A 1 208 ? -9.911 3.854 32.670 1.00 92.06 208 ASP A C 1
ATOM 1659 O O . ASP A 1 208 ? -8.989 3.889 33.486 1.00 92.06 208 ASP A O 1
ATOM 1663 N N . ARG A 1 209 ? -10.583 2.721 32.423 1.00 91.62 209 ARG A N 1
ATOM 1664 C CA . ARG A 1 209 ? -10.331 1.443 33.106 1.00 91.62 209 ARG A CA 1
ATOM 1665 C C . ARG A 1 209 ? -8.875 0.992 32.978 1.00 91.62 209 ARG A C 1
ATOM 1667 O O . ARG A 1 209 ? -8.347 0.356 33.889 1.00 91.62 209 ARG A O 1
ATOM 1674 N N . GLN A 1 210 ? -8.223 1.312 31.860 1.00 90.94 210 GLN A N 1
ATOM 1675 C CA . GLN A 1 210 ? -6.810 1.019 31.615 1.00 90.94 210 GLN A CA 1
ATOM 1676 C C . GLN A 1 210 ? -5.844 2.091 32.155 1.00 90.94 210 GLN A C 1
ATOM 1678 O O . GLN A 1 210 ? -4.632 1.892 32.078 1.00 90.94 210 GLN A O 1
ATOM 1683 N N . GLY A 1 211 ? -6.341 3.213 32.686 1.00 89.06 211 GLY A N 1
ATOM 1684 C CA . GLY A 1 211 ? -5.525 4.336 33.160 1.00 89.06 211 GLY A CA 1
ATOM 1685 C C . GLY A 1 211 ? -4.851 5.130 32.036 1.00 89.06 211 GLY A C 1
ATOM 1686 O O . GLY A 1 211 ? -3.800 5.730 32.249 1.00 89.06 211 GLY A O 1
ATOM 1687 N N . LYS A 1 212 ? -5.417 5.099 30.824 1.00 87.88 212 LYS A N 1
ATOM 1688 C CA . LYS A 1 212 ? -4.821 5.658 29.596 1.00 87.88 212 LYS A CA 1
ATOM 1689 C C . LYS A 1 212 ? -5.598 6.831 28.998 1.00 87.88 212 LYS A C 1
ATOM 1691 O O . LYS A 1 212 ? -5.162 7.402 27.999 1.00 87.88 212 LYS A O 1
ATOM 1696 N N . LEU A 1 213 ? -6.732 7.198 29.592 1.00 79.62 213 LEU A N 1
ATOM 1697 C CA . LEU A 1 213 ? -7.618 8.246 29.082 1.00 79.62 213 LEU A CA 1
ATOM 1698 C C . LEU A 1 213 ? -6.910 9.606 28.938 1.00 79.62 213 LEU A C 1
ATOM 1700 O O . LEU A 1 213 ? -7.036 10.269 27.910 1.00 79.62 213 LEU A O 1
ATOM 1704 N N . GLU A 1 214 ? -6.093 9.978 29.923 1.00 78.19 214 GLU A N 1
ATOM 1705 C CA . GLU A 1 214 ? -5.302 11.217 29.916 1.00 78.19 214 GLU A CA 1
ATOM 1706 C C . GLU A 1 214 ? -4.294 11.266 28.754 1.00 78.19 214 GLU A C 1
ATOM 1708 O O . GLU A 1 214 ? -4.155 12.288 28.083 1.00 78.19 214 GLU A O 1
ATOM 1713 N N . ALA A 1 215 ? -3.653 10.136 28.430 1.00 74.25 215 ALA A N 1
ATOM 1714 C CA . ALA A 1 215 ? -2.729 10.032 27.295 1.00 74.25 215 ALA A CA 1
ATOM 1715 C C . ALA A 1 215 ? -3.437 10.186 25.933 1.00 74.25 215 ALA A C 1
ATOM 1717 O O . ALA A 1 215 ? -2.801 10.495 24.926 1.00 74.25 215 ALA A O 1
ATOM 1718 N N . CYS A 1 216 ? -4.761 10.013 25.903 1.00 70.75 216 CYS A N 1
ATOM 1719 C CA . CYS A 1 216 ? -5.591 10.136 24.709 1.00 70.75 216 CYS A CA 1
ATOM 1720 C C . CYS A 1 216 ? -6.339 11.477 24.615 1.00 70.75 216 CYS A C 1
ATOM 1722 O O . CYS A 1 216 ? -7.245 11.600 23.789 1.00 70.75 216 CYS A O 1
ATOM 1724 N N . GLY A 1 217 ? -5.961 12.485 25.410 1.00 64.25 217 GLY A N 1
ATOM 1725 C CA . GLY A 1 217 ? -6.543 13.832 25.366 1.00 64.25 217 GLY A CA 1
ATOM 1726 C C . GLY A 1 217 ? -7.618 14.123 26.419 1.00 64.25 217 GLY A C 1
ATOM 1727 O O . GLY A 1 217 ? -8.185 15.211 26.377 1.00 64.25 217 GLY A O 1
ATOM 1728 N N . GLY A 1 218 ? -7.859 13.197 27.357 1.00 55.66 218 GLY A N 1
ATOM 1729 C CA . GLY A 1 218 ? -8.766 13.378 28.497 1.00 55.66 218 GLY A CA 1
ATOM 1730 C C . GLY A 1 218 ? -10.260 13.318 28.147 1.00 55.66 218 GLY A C 1
ATOM 1731 O O . GLY A 1 218 ? -10.645 13.286 26.978 1.00 55.66 218 GLY A O 1
ATOM 1732 N N . ALA A 1 219 ? -11.113 13.289 29.176 1.00 48.31 219 ALA A N 1
ATOM 1733 C CA . ALA A 1 219 ? -12.554 13.511 29.030 1.00 48.31 219 ALA A CA 1
ATOM 1734 C C . ALA A 1 219 ? -12.850 15.016 29.114 1.00 48.31 219 ALA A C 1
ATOM 1736 O O . ALA A 1 219 ? -12.414 15.672 30.062 1.00 48.31 219 ALA A O 1
ATOM 1737 N N . ALA A 1 220 ? -13.581 15.550 28.133 1.00 39.34 220 ALA A N 1
ATOM 1738 C CA . ALA A 1 220 ? -14.148 16.899 28.172 1.00 39.34 220 ALA A CA 1
ATOM 1739 C C . ALA A 1 220 ? -15.633 16.843 28.541 1.00 39.34 220 ALA A C 1
ATOM 1741 O O . ALA A 1 220 ? -16.322 15.927 28.034 1.00 39.34 220 ALA A O 1
#

Nearest PDB structures (foldseek):
  2r5u-assembly1_F  TM=9.482E-01  e=2.634E-03  unclassified
  2r5u-assembly1_C  TM=9.381E-01  e=2.364E-03  unclassified
  8a3v-assembly1_A  TM=8.841E-01  e=2.495E-03  Vibrio cholerae
  1b79-assembly2_B  TM=9.013E-01  e=3.640E-03  Escherichia coli
  7t22-assembly1_F  TM=9.396E-01  e=2.677E-02  Escherichia coli K-12

Secondary structure (DSSP, 8-state):
------TTTHHHHHHTT---S-TTHHHHHTT--GGG-----TTS-HHHHHHHHHHHHHHHHHHHS--S-------TTSSHHHHHHHHHHHHHHTT---EEEEHHHHHHHHHHTTSTT-SS-HHHHHHHHHT-SSEEEESTTTSS--HHHHHHHHHHHHH-GGGHHHHTTT--GGG-SSHHHHHHHHHHHHHHHTT---SHHHHHHHHHHTT-TGGGT---

Organism: NCBI:txid412755

Mean predicted aligned error: 13.18 Å

Solvent-accessible surface area (backbone atoms only — not comparable to full-atom values): 13271 Å² total; per-residue (Å²): 140,85,85,88,87,78,70,81,65,62,62,58,63,65,59,65,73,71,78,83,64,77,79,64,61,55,61,54,45,73,65,30,34,70,94,74,55,80,53,74,57,81,91,52,59,72,67,60,35,51,53,45,43,50,51,52,50,51,41,54,55,34,41,77,56,79,67,90,86,85,84,86,83,77,68,89,88,76,47,59,66,43,49,53,27,16,30,46,52,49,28,45,72,73,70,41,67,65,42,76,38,53,40,68,62,50,53,54,51,54,56,53,24,72,44,93,84,39,96,48,50,52,68,59,60,50,51,58,57,75,68,36,86,37,70,43,73,36,68,72,69,80,60,72,73,56,72,58,61,54,51,46,54,52,49,48,31,49,76,40,36,72,60,45,80,79,40,63,89,81,57,57,44,85,78,45,87,49,66,49,55,17,52,52,50,45,29,44,50,56,30,51,76,67,75,43,75,42,32,69,66,51,38,49,52,45,26,46,76,69,74,42,30,66,75,63,73,48,90,131

InterPro domains:
  IPR002611 IstB-like ATP-binding domain [PF01695] (10-144)
  IPR003593 AAA+ ATPase domain [SM00382] (66-177)
  IPR007693 DNA helicase, DnaB-like, N-terminal [PF00772] (149-219)
  IPR027417 P-loop containing nucleoside triphosphate hydrolase [G3DSA:3.40.50.300] (13-169)
  IPR027417 P-loop containing nucleoside triphosphate hydrolase [SSF52540] (36-153)
  IPR036185 DNA helicase, DnaB-like, N-terminal domain superfamily [SSF48024] (148-219)

pLDDT: mean 77.46, std 17.15, range [34.09, 97.38]

Radius of gyration: 22.84 Å; Cα contacts (8 Å, |Δi|>4): 189; chains: 1; bounding box: 53×32×80 Å

Foldseek 3Di:
DDDDDPPPPVVVVLVVVVPPDPDDVVVVLLPQALVPDPLPPVPDDPVLSVVLVVLSVVLVVCLVPVDDDDDDDDDPPSCPSSSLSNSCNSCVVVVAFEAEDAQVVLVVVLVQQPDPPRPDHNVRSVVVQVPRPHYHYPPVPVDDDDPVVLVVVLVVCQVPVVCCVVPVVPDALVSDPDNLSSLLVVLSNVCVVVVHRGHPVSSLVSCVVVVNQVVNVHDD

Sequence (220 aa):
MPCSCTQPERDKKSRSRLQRYSGLELELLKKMAFDNFDWKRVNLPPEQRENIKEAYRLALDFAKSPQGWLVFIGETGCGKTHLAAAIANYCLKEGQPVKFEVVPDFLDHLRLTFSPESPVTYDQLFEEVKNAPLLILDDFGEQSTTPWAEEAVIGSLLIDGTSIHKIAAILQPPDFHNERNSLIYGACLSLYERDEAIDQITVAQELDRQGKLEACGGAA